Protein AF-A0A7S3TSJ4-F1 (afdb_monomer_lite)

Structure (mmCIF, N/CA/C/O backbone):
data_AF-A0A7S3TSJ4-F1
#
_entry.id   AF-A0A7S3TSJ4-F1
#
loop_
_atom_site.group_PDB
_atom_site.id
_atom_site.type_symbol
_atom_site.label_atom_id
_atom_site.label_alt_id
_atom_site.label_comp_id
_atom_site.label_asym_id
_atom_site.label_entity_id
_atom_site.label_seq_id
_atom_site.pdbx_PDB_ins_code
_atom_site.Cartn_x
_atom_site.Cartn_y
_atom_site.Cartn_z
_atom_site.occupancy
_atom_site.B_iso_or_equiv
_atom_site.auth_seq_id
_atom_site.auth_comp_id
_atom_site.auth_asym_id
_atom_site.auth_atom_id
_atom_site.pdbx_PDB_model_num
ATOM 1 N N . PHE A 1 1 ? -8.787 -28.906 7.314 1.00 34.75 1 PHE A N 1
ATOM 2 C CA . PHE A 1 1 ? -7.518 -28.191 7.547 1.00 34.75 1 PHE A CA 1
ATOM 3 C C . PHE A 1 1 ? -6.811 -28.071 6.211 1.00 34.75 1 PHE A C 1
ATOM 5 O O . PHE A 1 1 ? -6.442 -29.088 5.646 1.00 34.75 1 PHE A O 1
ATOM 12 N N . THR A 1 2 ? -6.697 -26.860 5.680 1.00 32.75 2 THR A N 1
ATOM 13 C CA . THR A 1 2 ? -6.002 -26.557 4.422 1.00 32.75 2 THR A CA 1
ATOM 14 C C . THR A 1 2 ? -4.970 -25.488 4.740 1.00 32.75 2 THR A C 1
ATOM 16 O O . THR A 1 2 ? -5.296 -24.351 5.066 1.00 32.75 2 THR A O 1
ATOM 19 N N . THR A 1 3 ? -3.711 -25.902 4.763 1.00 41.41 3 THR A N 1
ATOM 20 C CA . THR A 1 3 ? -2.565 -25.088 5.156 1.00 41.41 3 THR A CA 1
ATOM 21 C C . THR A 1 3 ? -1.833 -24.590 3.917 1.00 41.41 3 THR A C 1
ATOM 23 O O . THR A 1 3 ? -0.861 -25.199 3.480 1.00 41.41 3 THR A O 1
ATOM 26 N N . LEU A 1 4 ? -2.262 -23.451 3.381 1.00 54.28 4 LEU A N 1
ATOM 27 C CA . LEU A 1 4 ? -1.311 -22.491 2.822 1.00 54.28 4 LEU A CA 1
ATOM 28 C C . LEU A 1 4 ? -0.945 -21.571 3.985 1.00 54.28 4 LEU A C 1
ATOM 30 O O . LEU A 1 4 ? -1.628 -20.590 4.261 1.00 54.28 4 LEU A O 1
ATOM 34 N N . HIS A 1 5 ? 0.051 -21.977 4.773 1.00 58.16 5 HIS A N 1
ATOM 35 C CA . HIS A 1 5 ? 0.523 -21.162 5.887 1.00 58.16 5 HIS A CA 1
ATOM 36 C C . HIS A 1 5 ? 1.053 -19.832 5.332 1.00 58.16 5 HIS A C 1
ATOM 38 O O . HIS A 1 5 ? 1.974 -19.873 4.511 1.00 58.16 5 HIS A O 1
ATOM 44 N N . PRO A 1 6 ? 0.517 -18.669 5.753 1.00 67.50 6 PRO A N 1
ATOM 45 C CA . PRO A 1 6 ? 1.102 -17.394 5.365 1.00 67.50 6 PRO A CA 1
ATOM 46 C C . PRO A 1 6 ? 2.552 -17.352 5.843 1.00 67.50 6 PRO A C 1
ATOM 48 O O . PRO A 1 6 ? 2.860 -17.751 6.972 1.00 67.50 6 PRO A O 1
ATOM 51 N N . GLN A 1 7 ? 3.450 -16.878 4.985 1.00 75.62 7 GLN A N 1
ATOM 52 C CA . GLN A 1 7 ? 4.844 -16.706 5.369 1.00 75.62 7 GLN A CA 1
ATOM 53 C C . GLN A 1 7 ? 4.940 -15.499 6.301 1.00 75.62 7 GLN A C 1
ATOM 55 O O . GLN A 1 7 ? 4.699 -14.363 5.899 1.00 75.62 7 GLN A O 1
ATOM 60 N N . LEU A 1 8 ? 5.255 -15.765 7.568 1.00 82.50 8 LEU A N 1
ATOM 61 C CA . LEU A 1 8 ? 5.433 -14.750 8.598 1.00 82.50 8 LEU A CA 1
ATOM 62 C C . LEU A 1 8 ? 6.917 -14.408 8.725 1.00 82.50 8 LEU A C 1
ATOM 64 O O . LEU A 1 8 ? 7.742 -15.272 9.018 1.00 82.50 8 LEU A O 1
ATOM 68 N N . GLY A 1 9 ? 7.241 -13.133 8.549 1.00 87.12 9 GLY A N 1
ATOM 69 C CA . GLY A 1 9 ? 8.560 -12.565 8.789 1.00 87.12 9 GLY A CA 1
ATOM 70 C C . GLY A 1 9 ? 8.537 -11.562 9.937 1.00 87.12 9 GLY A C 1
ATOM 71 O O . GLY A 1 9 ? 7.520 -10.922 10.205 1.00 87.12 9 GLY A O 1
ATOM 72 N N . THR A 1 10 ? 9.678 -11.392 10.598 1.00 90.38 10 THR A N 1
ATOM 73 C CA . THR A 1 10 ? 9.899 -10.298 11.551 1.00 90.38 10 THR A CA 1
ATOM 74 C C . THR A 1 10 ? 10.865 -9.310 10.922 1.00 90.38 10 THR A C 1
ATOM 76 O O . THR A 1 10 ? 11.952 -9.693 10.493 1.00 90.38 10 THR A O 1
ATOM 79 N N . VAL A 1 11 ? 10.474 -8.040 10.871 1.00 90.38 11 VAL A N 1
ATOM 80 C CA . VAL A 1 11 ? 11.311 -6.949 10.370 1.00 90.38 11 VAL A CA 1
ATOM 81 C C . VAL A 1 11 ? 11.644 -6.024 11.532 1.00 90.38 11 VAL A C 1
ATOM 83 O O . VAL A 1 11 ? 10.762 -5.624 12.294 1.00 90.38 11 VAL A O 1
ATOM 86 N N . THR A 1 12 ? 12.923 -5.682 11.658 1.00 88.62 12 THR A N 1
ATOM 87 C CA . THR A 1 12 ? 13.417 -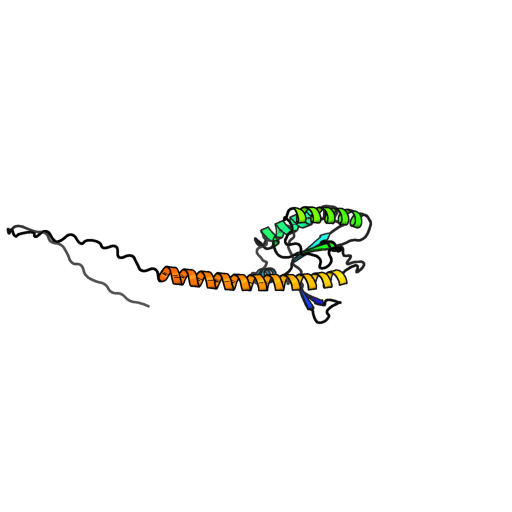4.705 12.633 1.00 88.62 12 THR A CA 1
ATOM 88 C C . THR A 1 12 ? 13.751 -3.412 11.909 1.00 88.62 12 THR A C 1
ATOM 90 O O . THR A 1 12 ? 14.454 -3.429 10.898 1.00 88.62 12 THR A O 1
ATOM 93 N N . SER A 1 13 ? 13.248 -2.284 12.413 1.00 83.56 13 SER A N 1
ATOM 94 C CA . SER A 1 13 ? 13.567 -0.980 11.834 1.00 83.56 13 SER A CA 1
ATOM 95 C C . SER A 1 13 ? 15.033 -0.616 12.115 1.00 83.56 13 SER A C 1
ATOM 97 O O . SER A 1 13 ? 15.439 -0.631 13.280 1.00 83.56 13 SER A O 1
ATOM 99 N N . PRO A 1 14 ? 15.832 -0.235 11.102 1.00 81.12 14 PRO A N 1
ATOM 100 C CA . PRO A 1 14 ? 17.251 0.074 11.293 1.00 81.12 14 PRO A CA 1
ATOM 101 C C . PRO A 1 14 ? 17.481 1.301 12.189 1.00 81.12 14 PRO A C 1
ATOM 103 O O . PRO A 1 14 ? 18.456 1.348 12.929 1.00 81.12 14 PRO A O 1
ATOM 106 N N . ASN A 1 15 ? 16.555 2.266 12.189 1.00 79.94 15 ASN A N 1
ATOM 107 C CA . ASN A 1 15 ? 16.668 3.482 13.005 1.00 79.94 15 ASN A CA 1
ATOM 108 C C . ASN A 1 15 ? 16.170 3.295 14.449 1.00 79.94 15 ASN A C 1
ATOM 110 O O . ASN A 1 15 ? 16.462 4.118 15.314 1.00 79.94 15 ASN A O 1
ATOM 114 N N . LYS A 1 16 ? 15.371 2.253 14.708 1.00 80.81 16 LYS A N 1
ATOM 115 C CA . LYS A 1 16 ? 14.760 1.966 16.014 1.00 80.81 16 LYS A CA 1
ATOM 116 C C . LYS A 1 16 ? 14.835 0.458 16.265 1.00 80.81 16 LYS A C 1
ATOM 118 O O . LYS A 1 16 ? 13.845 -0.233 16.039 1.00 80.81 16 LYS A O 1
ATOM 123 N N . PRO A 1 17 ? 15.978 -0.069 16.735 1.00 75.88 17 PRO A N 1
ATOM 124 C CA . PRO A 1 17 ? 16.198 -1.513 16.851 1.00 75.88 17 PRO A CA 1
ATOM 125 C C . PRO A 1 17 ? 15.247 -2.214 17.837 1.00 75.88 17 PRO A C 1
ATOM 127 O O . PRO A 1 17 ? 15.002 -3.408 17.707 1.00 75.88 17 PRO A O 1
ATOM 130 N N . TRP A 1 18 ? 14.659 -1.483 18.790 1.00 78.19 18 TRP A N 1
ATOM 131 C CA . TRP A 1 18 ? 13.606 -2.005 19.674 1.00 78.19 18 TRP A CA 1
ATOM 132 C C . TRP A 1 18 ? 12.233 -2.108 18.989 1.00 78.19 18 TRP A C 1
ATOM 134 O O . TRP A 1 18 ? 11.326 -2.759 19.505 1.00 78.19 18 TRP A O 1
ATOM 144 N N . GLN A 1 19 ? 12.054 -1.464 17.834 1.00 79.38 19 GLN A N 1
ATOM 145 C CA . GLN A 1 19 ? 10.826 -1.505 17.054 1.00 79.38 19 GLN A CA 1
ATOM 146 C C . GLN A 1 19 ? 10.913 -2.642 16.028 1.00 79.38 19 GLN A C 1
ATOM 148 O O . GLN A 1 19 ? 11.411 -2.469 14.912 1.00 79.38 19 GLN A O 1
ATOM 153 N N . SER A 1 20 ? 10.394 -3.805 16.416 1.00 87.38 20 SER A N 1
ATOM 154 C CA . SER A 1 20 ? 10.151 -4.932 15.514 1.00 87.38 20 SER A CA 1
ATOM 155 C C . SER A 1 20 ? 8.660 -5.074 15.210 1.00 87.38 20 SER A C 1
ATOM 157 O O . SER A 1 20 ? 7.796 -4.719 16.018 1.00 87.38 20 SER A O 1
ATOM 159 N N . PHE A 1 21 ? 8.348 -5.563 14.016 1.00 90.12 21 PHE A N 1
ATOM 160 C CA . PHE A 1 21 ? 6.980 -5.841 13.594 1.00 90.12 21 PHE A CA 1
ATOM 161 C C . PHE A 1 21 ? 6.920 -7.096 12.730 1.00 90.12 21 PHE A C 1
ATOM 163 O O . PHE A 1 21 ? 7.901 -7.490 12.097 1.00 90.12 21 PHE A O 1
ATOM 170 N N . LYS A 1 22 ? 5.750 -7.739 12.733 1.00 89.88 22 LYS A N 1
ATOM 171 C CA . LYS A 1 22 ? 5.480 -8.912 11.906 1.00 89.88 22 LYS A CA 1
ATOM 172 C C . LYS A 1 22 ? 4.967 -8.465 10.546 1.00 89.88 22 LYS A C 1
ATOM 174 O O . LYS A 1 22 ? 4.116 -7.583 10.467 1.00 89.88 22 LYS A O 1
ATOM 179 N N . VAL A 1 23 ? 5.471 -9.100 9.502 1.00 90.00 23 VAL A N 1
ATOM 180 C CA . VAL A 1 23 ? 4.983 -8.977 8.131 1.00 90.00 23 VAL A CA 1
ATOM 181 C C . VAL A 1 23 ? 4.483 -10.352 7.723 1.00 90.00 23 VAL A C 1
ATOM 183 O O . VAL A 1 23 ? 5.138 -11.353 8.007 1.00 90.00 23 VAL A O 1
ATOM 186 N N . ALA A 1 24 ? 3.312 -10.403 7.110 1.00 86.19 24 ALA A N 1
ATOM 187 C CA . ALA A 1 24 ? 2.769 -11.619 6.535 1.00 86.19 24 ALA A CA 1
ATOM 188 C C . ALA A 1 24 ? 2.652 -11.414 5.030 1.00 86.19 24 ALA A C 1
ATOM 190 O O . ALA A 1 24 ? 2.196 -10.355 4.598 1.00 86.19 24 ALA A O 1
ATOM 191 N N . ASP A 1 25 ? 3.059 -12.415 4.261 1.00 82.06 25 ASP A N 1
ATOM 192 C CA . ASP A 1 25 ? 2.685 -12.487 2.855 1.00 82.06 25 ASP A CA 1
ATOM 193 C C . ASP A 1 25 ? 1.266 -13.060 2.730 1.00 82.06 25 ASP A C 1
ATOM 195 O O . ASP A 1 25 ? 0.899 -13.979 3.473 1.00 82.06 25 ASP A O 1
ATOM 199 N N . ILE A 1 26 ? 0.469 -12.498 1.821 1.00 76.12 26 ILE A N 1
ATOM 200 C CA . ILE A 1 26 ? -0.920 -12.900 1.567 1.00 76.12 26 ILE A CA 1
ATOM 201 C C . ILE A 1 26 ? -0.922 -13.740 0.281 1.00 76.12 26 ILE A C 1
ATOM 203 O O . ILE A 1 26 ? -1.023 -13.182 -0.813 1.00 76.12 26 ILE A O 1
ATOM 207 N N . PRO A 1 27 ? -0.783 -15.079 0.370 1.00 60.91 27 PRO A N 1
ATOM 208 C CA . PRO A 1 27 ? -0.862 -15.931 -0.807 1.00 60.91 27 PRO A CA 1
ATOM 209 C C . PRO A 1 27 ? -2.292 -15.923 -1.361 1.00 60.91 27 PRO A C 1
ATOM 211 O O . PRO A 1 27 ? -3.244 -16.133 -0.613 1.00 60.91 27 PRO A O 1
ATOM 214 N N . GLY A 1 28 ? -2.438 -15.743 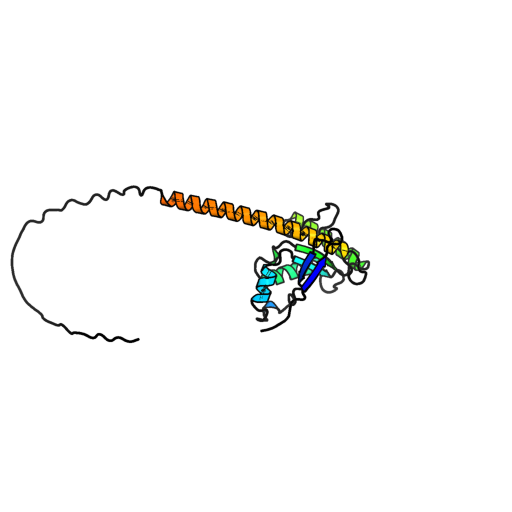-2.676 1.00 56.81 28 GLY A N 1
ATOM 215 C CA . GLY A 1 28 ? -3.725 -15.918 -3.356 1.00 56.81 28 GLY A CA 1
ATOM 216 C C . GLY A 1 28 ? -4.601 -14.668 -3.453 1.00 56.81 28 GLY A C 1
ATOM 217 O O . GLY A 1 28 ? -5.789 -14.753 -3.183 1.00 56.81 28 GLY A O 1
ATOM 218 N N . LEU A 1 29 ? -4.052 -13.526 -3.875 1.00 55.56 29 LEU A N 1
ATOM 219 C CA . LEU A 1 29 ? -4.873 -12.465 -4.486 1.00 55.56 29 LEU A CA 1
ATOM 220 C C . LEU A 1 29 ? -5.045 -12.651 -6.006 1.00 55.56 29 LEU A C 1
ATOM 222 O O . LEU A 1 29 ? -5.881 -12.001 -6.602 1.00 55.56 29 LEU A O 1
ATOM 226 N N . VAL A 1 30 ? -4.321 -13.592 -6.622 1.00 51.16 30 VAL A N 1
ATOM 227 C CA . VAL A 1 30 ? -4.382 -13.860 -8.071 1.00 51.16 30 VAL A CA 1
ATOM 228 C C . VAL A 1 30 ? -5.747 -14.446 -8.488 1.00 51.16 30 VAL A C 1
ATOM 230 O O . VAL A 1 30 ? -6.359 -15.197 -7.722 1.00 51.16 30 VAL A O 1
ATOM 233 N N . GLU A 1 31 ? -6.191 -14.122 -9.711 1.00 49.41 31 GLU A N 1
ATOM 234 C CA . GLU A 1 31 ? -7.443 -14.556 -10.362 1.00 49.41 31 GLU A CA 1
ATOM 235 C C . GLU A 1 31 ? -7.866 -15.999 -9.987 1.00 49.41 31 GLU A C 1
ATOM 237 O O . GLU A 1 31 ? -7.128 -16.963 -10.195 1.00 49.41 31 GLU A O 1
ATOM 242 N N . GLY A 1 32 ? -9.068 -16.147 -9.409 1.00 51.41 32 GLY A N 1
ATOM 243 C CA . GLY A 1 32 ? -9.654 -17.439 -9.005 1.00 51.41 32 GLY A CA 1
ATOM 244 C C . GLY A 1 32 ? -9.422 -17.859 -7.543 1.00 51.41 32 GLY A C 1
ATOM 245 O O . GLY A 1 32 ? -9.908 -18.907 -7.106 1.00 51.41 32 GLY A O 1
ATOM 246 N N . ALA A 1 33 ? -8.721 -17.056 -6.737 1.00 52.53 33 ALA A N 1
ATOM 247 C CA . ALA A 1 33 ? -8.548 -17.349 -5.311 1.00 52.53 33 ALA A CA 1
ATOM 248 C C . ALA A 1 33 ? -9.826 -17.142 -4.470 1.00 52.53 33 ALA A C 1
ATOM 250 O O . ALA A 1 33 ? -10.018 -17.841 -3.476 1.00 52.53 33 ALA A O 1
ATOM 251 N N . HIS A 1 34 ? -10.732 -16.253 -4.898 1.00 50.41 34 HIS A N 1
ATOM 252 C CA . HIS A 1 34 ? -12.041 -16.039 -4.262 1.00 50.41 34 HIS A CA 1
ATOM 253 C C . HIS A 1 34 ? -13.016 -17.214 -4.485 1.00 50.41 34 HIS A C 1
ATOM 255 O O . HIS A 1 34 ? -13.889 -17.459 -3.653 1.00 50.41 34 HIS A O 1
ATOM 261 N N . GLU A 1 35 ? -12.854 -17.980 -5.574 1.00 50.66 35 GLU A N 1
ATOM 262 C CA . GLU A 1 35 ? -13.669 -19.172 -5.868 1.00 50.66 35 GLU A CA 1
ATOM 263 C C . GLU A 1 35 ? -13.214 -20.402 -5.067 1.00 50.66 35 GLU A C 1
ATOM 265 O O . GLU A 1 35 ? -14.011 -21.294 -4.751 1.00 50.66 35 GLU A O 1
ATOM 270 N N . ASN A 1 36 ? -11.942 -20.433 -4.659 1.00 46.47 36 ASN A N 1
ATOM 271 C CA . ASN A 1 36 ? -11.375 -21.492 -3.834 1.00 46.47 36 ASN A CA 1
ATOM 272 C C . ASN A 1 36 ? -11.750 -21.299 -2.357 1.00 46.47 36 ASN A C 1
ATOM 274 O O . ASN A 1 36 ? -10.962 -20.833 -1.532 1.00 46.47 36 ASN A O 1
ATOM 278 N N . ARG A 1 37 ? -12.974 -21.730 -2.022 1.00 51.97 37 ARG A N 1
ATOM 279 C CA . ARG A 1 37 ? -13.495 -21.938 -0.658 1.00 51.97 37 ARG A CA 1
ATOM 280 C C . ARG A 1 37 ? -12.565 -22.854 0.158 1.00 51.97 37 ARG A C 1
ATOM 282 O O . ARG A 1 37 ? -12.807 -24.050 0.291 1.00 51.97 37 ARG A O 1
ATOM 289 N N . GLY A 1 38 ? -11.475 -22.312 0.691 1.00 51.34 38 GLY A N 1
ATOM 290 C CA . GLY A 1 38 ? -10.461 -23.107 1.393 1.00 51.34 38 GLY A CA 1
ATOM 291 C C . GLY A 1 38 ? -9.461 -22.314 2.232 1.00 51.34 38 GLY A C 1
ATOM 292 O O . GLY A 1 38 ? -8.731 -22.918 3.022 1.00 51.34 38 GLY A O 1
ATOM 293 N N . LEU A 1 39 ? -9.437 -20.983 2.130 1.00 55.50 39 LEU A N 1
ATOM 294 C CA . LEU A 1 39 ? -8.721 -20.118 3.067 1.00 55.50 39 LEU A CA 1
ATOM 295 C C . LEU A 1 39 ? -9.532 -20.077 4.371 1.00 55.50 39 LEU A C 1
ATOM 297 O O . LEU A 1 39 ? -10.503 -19.340 4.500 1.00 55.50 39 LEU A O 1
ATOM 301 N N . GLY A 1 40 ? -9.216 -20.978 5.306 1.00 55.34 40 GLY A N 1
ATOM 302 C CA . GLY A 1 40 ? -10.000 -21.172 6.530 1.00 55.34 40 GLY A CA 1
ATOM 303 C C . GLY A 1 40 ? -10.200 -19.886 7.343 1.00 55.34 40 GLY A C 1
ATOM 304 O O . GLY A 1 40 ? -9.385 -18.969 7.279 1.00 55.34 40 GLY A O 1
ATOM 305 N N . HIS A 1 41 ? -11.251 -19.857 8.174 1.00 56.44 41 HIS A N 1
ATOM 306 C CA . HIS A 1 41 ? -11.636 -18.717 9.027 1.00 56.44 41 HIS A CA 1
ATOM 307 C C . HIS A 1 41 ? -10.453 -18.083 9.783 1.00 56.44 41 HIS A C 1
ATOM 309 O O . HIS A 1 41 ? -10.371 -16.867 9.908 1.00 56.44 41 HIS A O 1
ATOM 315 N N . ALA A 1 42 ? -9.475 -18.893 10.204 1.00 59.88 42 ALA A N 1
ATOM 316 C CA . ALA A 1 42 ? -8.264 -18.402 10.846 1.00 59.88 42 ALA A CA 1
ATOM 317 C C . ALA A 1 42 ? -7.451 -17.438 9.960 1.00 59.88 42 ALA A C 1
ATOM 319 O O . ALA A 1 42 ? -7.019 -16.411 10.465 1.00 59.88 42 ALA A O 1
ATOM 320 N N . PHE A 1 43 ? -7.238 -17.721 8.670 1.00 62.94 43 PHE A N 1
ATOM 321 C CA . PHE A 1 43 ? -6.466 -16.854 7.763 1.00 62.94 43 PHE A CA 1
ATOM 322 C C . PHE A 1 43 ? -7.150 -15.495 7.560 1.00 62.94 43 PHE A C 1
ATOM 324 O O . PHE A 1 43 ? -6.504 -14.454 7.689 1.00 62.94 43 PHE A O 1
ATOM 331 N N . LEU A 1 44 ? -8.472 -15.512 7.367 1.00 64.75 44 LEU A N 1
ATOM 332 C CA . LEU A 1 44 ? -9.314 -14.314 7.307 1.00 64.75 44 LEU A CA 1
ATOM 333 C C . LEU A 1 44 ? -9.148 -13.452 8.562 1.00 64.75 44 LEU A C 1
ATOM 335 O O . LEU A 1 44 ? -8.805 -12.277 8.460 1.00 64.75 44 LEU A O 1
ATOM 339 N N . SER A 1 45 ? -9.238 -14.057 9.749 1.00 65.56 45 SER A N 1
ATOM 340 C CA . SER A 1 45 ? -9.044 -13.331 11.006 1.00 65.56 45 SER A CA 1
ATOM 341 C C . SER A 1 45 ? -7.623 -12.776 11.203 1.00 65.56 45 SER A C 1
ATOM 343 O O . SER A 1 45 ? -7.416 -11.934 12.079 1.00 65.56 45 SER A O 1
ATOM 345 N N . HIS A 1 46 ? -6.609 -13.247 10.464 1.00 69.25 46 HIS A N 1
ATOM 346 C CA . HIS A 1 46 ? -5.266 -12.650 10.506 1.00 69.25 46 HIS A CA 1
ATOM 347 C C . HIS A 1 46 ? -5.185 -11.405 9.624 1.00 69.25 46 HIS A C 1
ATOM 349 O O . HIS A 1 46 ? -4.647 -10.396 10.078 1.00 69.25 46 HIS A O 1
ATOM 355 N N . ILE A 1 47 ? -5.765 -11.446 8.420 1.00 74.44 47 ILE A N 1
ATOM 356 C CA . ILE A 1 47 ? -5.866 -10.281 7.528 1.00 74.44 47 ILE A CA 1
ATOM 357 C C . ILE A 1 47 ? -6.734 -9.200 8.172 1.00 74.44 47 ILE A C 1
ATOM 359 O O . ILE A 1 47 ? -6.371 -8.029 8.183 1.00 74.44 47 ILE A O 1
ATOM 363 N N . GLU A 1 48 ? -7.827 -9.565 8.838 1.00 74.62 48 GLU A N 1
ATOM 364 C CA . GLU A 1 48 ? -8.666 -8.602 9.560 1.00 74.62 48 GLU A CA 1
ATOM 365 C C . GLU A 1 48 ? -7.903 -7.827 10.642 1.00 74.62 48 GLU A C 1
ATOM 367 O O . GLU A 1 48 ? -8.246 -6.683 10.927 1.00 74.62 48 GLU A O 1
ATOM 372 N N . ARG A 1 49 ? -6.836 -8.399 11.206 1.00 79.12 49 ARG A N 1
ATOM 373 C CA . ARG A 1 49 ? -6.008 -7.755 12.235 1.00 79.12 49 ARG A CA 1
ATOM 374 C C . ARG A 1 49 ? -4.816 -6.980 11.670 1.00 79.12 49 ARG A C 1
ATOM 376 O O . ARG A 1 49 ? -4.087 -6.358 12.445 1.00 79.12 49 ARG A O 1
ATOM 383 N N . THR A 1 50 ? -4.574 -7.001 10.356 1.00 85.06 50 THR A N 1
ATOM 384 C CA . THR A 1 50 ? -3.465 -6.238 9.771 1.00 85.06 50 THR A CA 1
ATOM 385 C C . THR A 1 50 ? -3.779 -4.749 9.779 1.00 85.06 50 THR A C 1
ATOM 387 O O . THR A 1 50 ? -4.724 -4.290 9.136 1.00 85.06 50 THR A O 1
ATOM 390 N N . LEU A 1 51 ? -2.939 -3.993 10.481 1.00 89.00 51 LEU A N 1
ATOM 391 C CA . LEU A 1 51 ? -3.076 -2.543 10.632 1.00 89.00 51 LEU A CA 1
ATOM 392 C C . LEU A 1 51 ? -2.690 -1.765 9.374 1.00 89.00 51 LEU A C 1
ATOM 394 O O . LEU A 1 51 ? -3.191 -0.672 9.148 1.00 89.00 51 LEU A O 1
ATOM 398 N N . LEU A 1 52 ? -1.760 -2.320 8.599 1.00 91.50 52 LEU A N 1
ATOM 399 C CA . LEU A 1 52 ? -1.127 -1.666 7.467 1.00 91.50 52 LEU A CA 1
ATOM 400 C C . LEU A 1 52 ? -1.019 -2.652 6.309 1.00 91.50 52 LEU A C 1
ATOM 402 O O . LEU A 1 52 ? -0.478 -3.745 6.485 1.00 91.50 52 LEU A O 1
ATOM 406 N N . LEU A 1 53 ? -1.488 -2.240 5.136 1.00 92.19 53 LEU A N 1
ATOM 407 C CA . LEU A 1 53 ? -1.306 -2.969 3.885 1.00 92.19 53 LEU A CA 1
ATOM 408 C C . LEU A 1 53 ? -0.092 -2.437 3.117 1.00 92.19 53 LEU A C 1
ATOM 410 O O . LEU A 1 53 ? 0.300 -1.277 3.247 1.00 92.19 53 LEU A O 1
ATOM 414 N N . CYS A 1 54 ? 0.517 -3.286 2.299 1.00 92.75 54 CYS A N 1
ATOM 415 C CA . CYS A 1 54 ? 1.650 -2.918 1.461 1.00 92.75 54 CYS A CA 1
ATOM 416 C C . CYS A 1 54 ? 1.396 -3.422 0.041 1.00 92.75 54 CYS A C 1
ATOM 418 O O . CYS A 1 54 ? 1.472 -4.623 -0.209 1.00 92.75 54 CYS A O 1
ATOM 420 N N . TYR A 1 55 ? 1.087 -2.511 -0.879 1.00 93.50 55 TYR A N 1
ATOM 421 C CA . TYR A 1 55 ? 0.907 -2.838 -2.288 1.00 93.50 55 TYR A CA 1
ATOM 422 C C . TYR A 1 55 ? 2.264 -2.852 -2.977 1.00 93.50 55 TYR A C 1
ATOM 424 O O . TYR A 1 55 ? 2.936 -1.821 -3.064 1.00 93.50 55 TYR A O 1
ATOM 432 N N . VAL A 1 56 ? 2.664 -4.022 -3.468 1.00 93.50 56 VAL A N 1
ATOM 433 C CA . VAL A 1 56 ? 3.920 -4.212 -4.194 1.00 93.50 56 VAL A CA 1
ATOM 434 C C . VAL A 1 56 ? 3.620 -4.264 -5.690 1.00 93.50 56 VAL A C 1
ATOM 436 O O . VAL A 1 56 ? 3.064 -5.237 -6.184 1.00 93.50 56 VAL A O 1
ATOM 439 N N . LEU A 1 57 ? 3.995 -3.208 -6.406 1.00 94.25 57 LEU A N 1
ATOM 440 C CA . LEU A 1 57 ? 3.742 -3.019 -7.836 1.00 94.25 57 LEU A CA 1
ATOM 441 C C . LEU A 1 57 ? 5.001 -3.348 -8.639 1.00 94.25 57 LEU A C 1
ATOM 443 O O . LEU A 1 57 ? 6.102 -2.973 -8.234 1.00 94.25 57 LEU A O 1
ATOM 447 N N . ASP A 1 58 ? 4.865 -4.014 -9.782 1.00 93.75 58 ASP A N 1
ATOM 448 C CA . ASP A 1 58 ? 6.001 -4.370 -10.636 1.00 93.75 58 ASP A CA 1
ATOM 449 C C . ASP A 1 58 ? 6.190 -3.330 -11.746 1.00 93.75 58 ASP A C 1
ATOM 451 O O . ASP A 1 58 ? 5.407 -3.248 -12.693 1.00 93.75 58 ASP A O 1
ATOM 455 N N . LEU A 1 59 ? 7.273 -2.554 -11.657 1.00 94.62 59 LEU A N 1
ATOM 456 C CA . LEU A 1 59 ? 7.563 -1.493 -12.619 1.00 94.62 59 LEU A CA 1
ATOM 457 C C . LEU A 1 59 ? 7.928 -1.994 -14.016 1.00 94.62 59 LEU A C 1
ATOM 459 O O . LEU A 1 59 ? 7.820 -1.217 -14.959 1.00 94.62 59 LEU A O 1
ATOM 463 N N . ILE A 1 60 ? 8.372 -3.240 -14.174 1.00 92.75 60 ILE A N 1
ATOM 464 C CA . ILE A 1 60 ? 8.805 -3.771 -15.476 1.00 92.75 60 ILE A CA 1
ATOM 465 C C . ILE A 1 60 ? 7.807 -4.771 -16.068 1.00 92.75 60 ILE A C 1
ATOM 467 O O . ILE A 1 60 ? 8.104 -5.395 -17.085 1.00 92.75 60 ILE A O 1
ATOM 471 N N . CYS A 1 61 ? 6.629 -4.926 -15.455 1.00 90.25 61 CYS A N 1
ATOM 472 C CA . CYS A 1 61 ? 5.570 -5.775 -15.989 1.00 90.25 61 CYS A CA 1
ATOM 473 C C . CYS A 1 61 ? 5.148 -5.296 -17.388 1.00 90.25 61 CYS A C 1
ATOM 475 O O . CYS A 1 61 ? 4.775 -4.138 -17.578 1.00 90.25 61 CYS A O 1
ATOM 477 N N . VAL A 1 62 ? 5.220 -6.187 -18.378 1.00 87.56 62 VAL A N 1
ATOM 478 C CA . VAL A 1 62 ? 4.893 -5.854 -19.773 1.00 87.56 62 VAL A CA 1
ATOM 479 C C . VAL A 1 62 ? 3.383 -5.746 -19.972 1.00 87.56 62 VAL A C 1
ATOM 481 O O . VAL A 1 62 ? 2.931 -4.850 -20.675 1.00 87.56 62 VAL A O 1
ATOM 484 N N . GLU A 1 63 ? 2.621 -6.627 -19.325 1.00 87.25 63 GLU A N 1
ATOM 485 C CA . GLU A 1 63 ? 1.187 -6.805 -19.565 1.00 87.25 63 GLU A CA 1
ATOM 486 C C . GLU A 1 63 ? 0.328 -5.661 -19.028 1.00 87.25 63 GLU A C 1
ATOM 488 O O . GLU A 1 63 ? -0.693 -5.344 -19.628 1.00 87.25 63 GLU A O 1
ATOM 493 N N . ARG A 1 64 ? 0.720 -5.053 -17.901 1.00 88.06 64 ARG A N 1
ATOM 494 C CA . ARG A 1 64 ? -0.093 -4.042 -17.210 1.00 88.06 64 ARG A CA 1
ATOM 495 C C . ARG A 1 64 ? 0.741 -2.858 -16.745 1.00 88.06 64 ARG A C 1
ATOM 497 O O . ARG A 1 64 ? 1.919 -2.993 -16.387 1.00 88.06 64 ARG A O 1
ATOM 504 N N . HIS A 1 65 ? 0.124 -1.681 -16.736 1.00 92.00 65 HIS A N 1
ATOM 505 C CA . HIS A 1 65 ? 0.727 -0.489 -16.153 1.00 92.00 65 HIS A CA 1
AT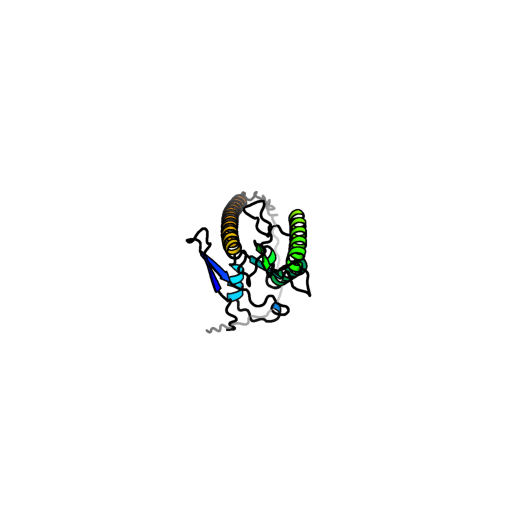OM 506 C C . HIS A 1 65 ? 0.660 -0.558 -14.610 1.00 92.00 65 HIS A C 1
ATOM 508 O O . HIS A 1 65 ? -0.320 -1.071 -14.068 1.00 92.00 65 HIS A O 1
ATOM 514 N N . PRO A 1 66 ? 1.637 -0.024 -13.847 1.00 93.19 66 PRO A N 1
ATOM 515 C CA . PRO A 1 66 ? 1.622 -0.111 -12.380 1.00 93.19 66 PRO A CA 1
ATOM 516 C C . PRO A 1 66 ? 0.381 0.504 -11.712 1.00 93.19 66 PRO A C 1
ATOM 518 O O . PRO A 1 66 ? -0.037 0.056 -10.648 1.00 93.19 66 PRO A O 1
ATOM 521 N N . ALA A 1 67 ? -0.228 1.518 -12.331 1.00 92.12 67 ALA A N 1
ATOM 522 C CA . ALA A 1 67 ? -1.480 2.099 -11.840 1.00 92.12 67 ALA A CA 1
ATOM 523 C C . ALA A 1 67 ? -2.676 1.139 -11.994 1.00 92.12 67 ALA A C 1
ATOM 525 O O . ALA A 1 67 ? -3.523 1.068 -11.108 1.00 92.12 67 ALA A O 1
ATOM 526 N N . GLU A 1 68 ? -2.712 0.367 -13.083 1.00 92.25 68 GLU A N 1
ATOM 527 C CA . GLU A 1 68 ? -3.732 -0.661 -13.322 1.00 92.25 68 GLU A CA 1
ATOM 528 C C . GLU A 1 68 ? -3.543 -1.841 -12.369 1.00 92.25 68 GLU A C 1
ATOM 530 O O . GLU A 1 68 ? -4.516 -2.361 -11.837 1.00 92.25 68 GLU A O 1
ATOM 535 N N . GLN A 1 69 ? -2.289 -2.224 -12.091 1.00 91.81 69 GLN A N 1
ATOM 536 C CA . GLN A 1 69 ? -1.977 -3.231 -11.072 1.00 91.81 69 GLN A CA 1
ATOM 537 C C . GLN A 1 69 ? -2.514 -2.822 -9.698 1.00 91.81 69 GLN A C 1
ATOM 539 O O . GLN A 1 69 ? -3.082 -3.648 -8.995 1.00 91.81 69 GLN A O 1
ATOM 544 N N . LEU A 1 70 ? -2.357 -1.549 -9.318 1.00 92.25 70 LEU A N 1
ATOM 545 C CA . LEU A 1 70 ? -2.900 -1.044 -8.060 1.00 92.25 70 LEU A CA 1
ATOM 546 C C . LEU A 1 70 ? -4.430 -1.141 -8.030 1.00 92.25 70 LEU A C 1
ATOM 548 O O . LEU A 1 70 ? -4.974 -1.613 -7.038 1.00 92.25 70 LEU A O 1
ATOM 552 N N . ALA A 1 71 ? -5.108 -0.710 -9.097 1.00 90.75 71 ALA A N 1
ATOM 553 C CA . ALA A 1 71 ? -6.566 -0.773 -9.181 1.00 90.75 71 ALA A CA 1
ATOM 554 C C . ALA A 1 71 ? -7.081 -2.219 -9.105 1.00 90.75 71 ALA A C 1
ATOM 556 O O . ALA A 1 71 ? -8.011 -2.494 -8.354 1.00 90.75 71 ALA A O 1
ATOM 557 N N . LEU A 1 72 ? -6.421 -3.145 -9.805 1.00 88.94 72 LEU A N 1
ATOM 558 C CA . LEU A 1 72 ? -6.746 -4.568 -9.758 1.00 88.94 72 LEU A CA 1
ATOM 559 C C . LEU A 1 72 ? -6.581 -5.139 -8.346 1.00 88.94 72 LEU A C 1
ATOM 561 O O . LEU A 1 72 ? -7.507 -5.744 -7.826 1.00 88.94 72 LEU A O 1
ATOM 565 N N . LEU A 1 73 ? -5.436 -4.897 -7.696 1.00 88.25 73 LEU A N 1
ATOM 566 C CA . LEU A 1 73 ? -5.190 -5.374 -6.330 1.00 88.25 73 LEU A CA 1
ATOM 567 C C . LEU A 1 73 ? -6.210 -4.805 -5.332 1.00 88.25 73 LEU A C 1
ATOM 569 O O . LEU A 1 73 ? -6.592 -5.483 -4.381 1.00 88.25 73 LEU A O 1
ATOM 573 N N . GLN A 1 74 ? -6.643 -3.554 -5.525 1.00 88.81 74 GLN A N 1
ATOM 574 C CA . GLN A 1 74 ? -7.702 -2.942 -4.718 1.00 88.81 74 GLN A CA 1
ATOM 575 C C . GLN A 1 74 ? -9.045 -3.647 -4.934 1.00 88.81 74 GLN A C 1
ATOM 577 O O . GLN A 1 74 ? -9.733 -3.940 -3.958 1.00 88.81 74 GLN A O 1
ATOM 582 N N . GLU A 1 75 ? -9.398 -3.943 -6.185 1.00 87.00 75 GLU A N 1
ATOM 583 C CA . GLU A 1 75 ? -10.624 -4.661 -6.533 1.00 87.00 75 GLU A CA 1
ATOM 584 C C . GLU A 1 75 ? -10.616 -6.096 -5.988 1.00 87.00 75 GLU A C 1
ATOM 586 O O . GLU A 1 75 ? -11.582 -6.518 -5.360 1.00 87.00 75 GLU A O 1
ATOM 591 N N . GLU A 1 76 ? -9.508 -6.821 -6.137 1.00 83.00 76 GLU A N 1
ATOM 592 C CA . GLU A 1 76 ? -9.328 -8.176 -5.602 1.00 83.00 76 GLU A CA 1
ATOM 593 C C . GLU A 1 76 ? -9.478 -8.207 -4.074 1.00 83.00 76 GLU A C 1
ATOM 595 O O . GLU A 1 76 ? -10.151 -9.084 -3.528 1.00 83.00 76 GLU A O 1
ATOM 600 N N . LEU A 1 77 ? -8.898 -7.229 -3.369 1.00 83.12 77 LEU A N 1
ATOM 601 C CA . LEU A 1 77 ? -9.057 -7.106 -1.917 1.00 83.12 77 LEU A CA 1
ATOM 602 C C . LEU A 1 77 ? -10.500 -6.804 -1.513 1.00 83.12 77 LEU A C 1
ATOM 604 O O . LEU A 1 77 ? -10.958 -7.324 -0.496 1.00 83.12 77 LEU A O 1
ATOM 608 N N . GLU A 1 78 ? -11.210 -5.989 -2.291 1.00 84.75 78 GLU A N 1
ATOM 609 C CA . GLU A 1 78 ? -12.610 -5.650 -2.034 1.00 84.75 78 GLU A CA 1
ATOM 610 C C . GLU A 1 78 ? -13.541 -6.845 -2.292 1.00 84.75 78 GLU A C 1
ATOM 612 O O . GLU A 1 78 ? -14.449 -7.102 -1.503 1.00 84.75 78 GLU A O 1
ATOM 617 N N . GLN A 1 79 ? -13.274 -7.622 -3.349 1.00 80.12 79 GLN A N 1
ATOM 618 C CA . GLN A 1 79 ? -13.970 -8.881 -3.638 1.00 80.12 79 GLN A CA 1
ATOM 619 C C . GLN A 1 79 ? -13.722 -9.929 -2.548 1.00 80.12 79 GLN A C 1
ATOM 621 O O . GLN A 1 79 ? -14.614 -10.715 -2.224 1.00 80.12 79 GLN A O 1
ATOM 626 N N . TYR A 1 80 ? -12.519 -9.943 -1.970 1.00 76.06 80 TYR A N 1
ATOM 627 C CA . TYR A 1 80 ? -12.180 -10.829 -0.864 1.00 76.06 80 TYR A CA 1
ATOM 628 C C . TYR A 1 80 ? -12.895 -10.434 0.434 1.00 76.06 80 TYR A C 1
ATOM 630 O O . TYR A 1 80 ? -13.461 -11.285 1.123 1.00 76.06 80 TYR A O 1
ATOM 638 N N . MET A 1 81 ? -12.863 -9.146 0.783 1.00 77.38 81 MET A N 1
ATOM 639 C CA . MET A 1 81 ? -13.531 -8.608 1.961 1.00 77.38 81 MET A CA 1
ATOM 640 C C . MET A 1 81 ? -13.878 -7.130 1.759 1.00 77.38 81 MET A C 1
ATOM 642 O O . MET A 1 81 ? -12.966 -6.298 1.685 1.00 77.38 81 MET A O 1
ATOM 646 N N . PRO A 1 82 ? -15.174 -6.777 1.778 1.00 84.62 82 PRO A N 1
ATOM 647 C CA . PRO A 1 82 ? -15.591 -5.393 1.643 1.00 84.62 82 PRO A CA 1
ATOM 648 C C . PRO A 1 82 ? -14.954 -4.490 2.704 1.00 84.62 82 PRO A C 1
ATOM 650 O O . PRO A 1 82 ? -14.924 -4.823 3.893 1.00 84.62 82 PRO A O 1
ATOM 653 N N . GLY A 1 83 ? -14.437 -3.341 2.279 1.00 85.81 83 GLY A N 1
ATOM 654 C CA . GLY A 1 83 ? -13.779 -2.356 3.133 1.00 85.81 83 GLY A CA 1
ATOM 655 C C . GLY A 1 83 ? -12.308 -2.643 3.440 1.00 85.81 83 GLY A C 1
ATOM 656 O O . GLY A 1 83 ? -11.648 -1.790 4.040 1.00 85.81 83 GLY A O 1
ATOM 657 N N . LEU A 1 84 ? -11.739 -3.779 3.019 1.00 84.62 84 LEU A N 1
ATOM 658 C CA . LEU A 1 84 ? -10.320 -4.071 3.255 1.00 84.62 84 LEU A CA 1
ATOM 659 C C . LEU A 1 84 ? -9.399 -3.143 2.448 1.00 84.62 84 LEU A C 1
ATOM 661 O O . LEU A 1 84 ? -8.362 -2.709 2.956 1.00 84.62 84 LEU A O 1
ATOM 665 N N . SER A 1 85 ? -9.810 -2.780 1.230 1.00 87.25 85 SER A N 1
ATOM 666 C CA . SER A 1 85 ? -9.085 -1.868 0.336 1.00 87.25 85 SER A CA 1
ATOM 667 C C . SER A 1 85 ? -8.919 -0.455 0.923 1.00 87.25 85 SER A C 1
ATOM 669 O O . SER A 1 85 ? -7.927 0.216 0.631 1.00 87.25 85 SER A O 1
ATOM 671 N N . SER A 1 86 ? -9.840 -0.036 1.804 1.00 88.88 86 SER A N 1
ATOM 672 C CA . SER A 1 86 ? -9.860 1.279 2.467 1.00 88.88 86 SER A CA 1
ATOM 673 C C . SER A 1 86 ? -8.826 1.424 3.586 1.00 88.88 86 SER A C 1
ATOM 675 O O . SER A 1 86 ? -8.585 2.526 4.082 1.00 88.88 86 SER A O 1
ATOM 677 N N . ARG A 1 87 ? -8.186 0.324 4.002 1.00 89.25 87 ARG A N 1
ATOM 678 C CA . ARG A 1 87 ? -7.217 0.359 5.097 1.00 89.25 87 ARG A CA 1
ATOM 679 C C . ARG A 1 87 ? -5.982 1.176 4.745 1.00 89.25 87 ARG A C 1
ATOM 681 O O . ARG A 1 87 ? -5.589 1.211 3.573 1.00 89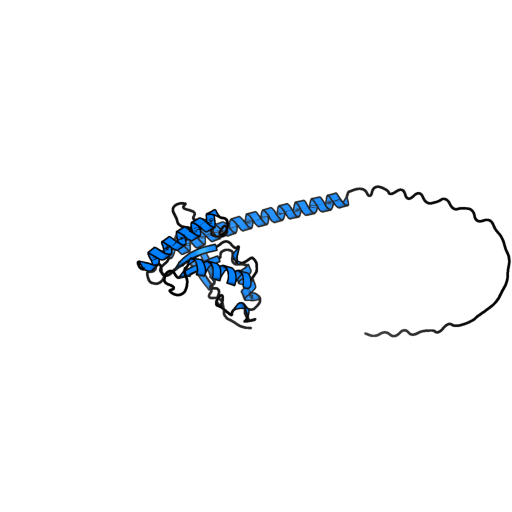.25 87 ARG A O 1
ATOM 688 N N . PRO A 1 88 ? -5.321 1.763 5.760 1.00 92.75 88 PRO A N 1
ATOM 689 C CA . PRO A 1 88 ? -4.029 2.400 5.584 1.00 92.75 88 PRO A CA 1
ATOM 690 C C . PRO A 1 88 ? -3.067 1.513 4.796 1.00 92.75 88 PRO A C 1
ATOM 692 O O . PRO A 1 88 ? -2.896 0.330 5.113 1.00 92.75 88 PRO A O 1
ATOM 695 N N . CYS A 1 89 ? -2.429 2.076 3.775 1.00 93.81 89 CYS A N 1
ATOM 696 C CA . CYS A 1 89 ? -1.547 1.323 2.899 1.00 93.81 89 CYS A CA 1
ATOM 697 C C . CYS A 1 89 ? -0.267 2.072 2.517 1.00 93.81 89 CYS A C 1
ATOM 699 O O . CYS A 1 89 ? -0.185 3.302 2.544 1.00 93.81 89 CYS A O 1
ATOM 701 N N . LEU A 1 90 ? 0.756 1.304 2.144 1.00 94.25 90 LEU A N 1
ATOM 702 C CA . LEU A 1 90 ? 1.987 1.785 1.527 1.00 94.25 90 LEU A CA 1
ATOM 703 C C . LEU A 1 90 ? 2.069 1.317 0.079 1.00 94.25 90 LEU A C 1
ATOM 705 O O . LEU A 1 90 ? 1.785 0.160 -0.219 1.00 94.25 90 LEU A O 1
ATOM 709 N N . LEU A 1 91 ? 2.526 2.207 -0.802 1.00 95.44 91 LEU A N 1
ATOM 710 C CA . LEU A 1 91 ? 2.801 1.887 -2.199 1.00 95.44 91 LEU A CA 1
ATOM 711 C C . LEU A 1 91 ? 4.295 1.633 -2.388 1.00 95.44 91 LEU A C 1
ATOM 713 O O . LEU A 1 91 ? 5.132 2.517 -2.165 1.00 95.44 91 LEU A O 1
ATOM 717 N N . VAL A 1 92 ? 4.625 0.424 -2.823 1.00 95.75 92 VAL A N 1
ATOM 718 C CA . VAL A 1 92 ? 5.991 -0.037 -3.044 1.00 95.75 92 VAL A CA 1
ATOM 719 C C . VAL A 1 92 ? 6.148 -0.408 -4.506 1.00 95.75 92 VAL A C 1
ATOM 721 O O . VAL A 1 92 ? 5.498 -1.315 -5.003 1.00 95.75 92 VAL A O 1
ATOM 724 N N . ALA A 1 93 ? 7.037 0.288 -5.201 1.00 96.06 93 ALA A N 1
ATOM 725 C CA . ALA A 1 93 ? 7.326 0.030 -6.602 1.00 96.06 93 ALA A CA 1
ATOM 726 C C . ALA A 1 93 ? 8.569 -0.865 -6.709 1.00 96.06 93 ALA A C 1
ATOM 728 O O . ALA A 1 93 ? 9.701 -0.405 -6.542 1.00 96.06 93 ALA A O 1
ATOM 729 N N . ASN A 1 94 ? 8.353 -2.157 -6.922 1.00 95.38 94 ASN A N 1
ATOM 730 C CA . ASN A 1 94 ? 9.388 -3.173 -7.047 1.00 95.38 94 ASN A CA 1
ATOM 731 C C . ASN A 1 94 ? 10.031 -3.176 -8.442 1.00 95.38 94 ASN A C 1
ATOM 733 O O . ASN A 1 94 ? 9.483 -2.639 -9.405 1.00 95.38 94 ASN A O 1
ATOM 737 N N . LYS A 1 95 ? 11.212 -3.800 -8.535 1.00 94.50 95 LYS A N 1
ATOM 738 C CA . LYS A 1 95 ? 12.035 -3.884 -9.752 1.00 94.50 95 LYS A CA 1
ATOM 739 C C . LYS A 1 95 ? 12.347 -2.503 -10.339 1.00 94.50 95 LYS A C 1
ATOM 741 O O . LYS A 1 95 ? 12.306 -2.294 -11.548 1.00 94.50 95 LYS A O 1
ATOM 746 N N . ALA A 1 96 ? 12.682 -1.545 -9.471 1.00 92.31 96 ALA A N 1
ATOM 747 C CA . ALA A 1 96 ? 13.041 -0.176 -9.843 1.00 92.31 96 ALA A CA 1
ATOM 748 C C . ALA A 1 96 ? 14.450 -0.055 -10.463 1.00 92.31 96 ALA A C 1
ATOM 750 O O . ALA A 1 96 ? 15.226 0.837 -10.096 1.00 92.31 96 ALA A O 1
ATOM 751 N N . ASP A 1 97 ? 14.780 -0.971 -11.370 1.00 91.25 97 ASP A N 1
ATOM 752 C CA . ASP A 1 97 ? 16.076 -1.124 -12.014 1.00 91.25 97 ASP A CA 1
ATOM 753 C C . ASP A 1 97 ? 15.955 -0.788 -13.509 1.00 91.25 97 ASP A C 1
ATOM 755 O O . ASP A 1 97 ? 15.109 -1.332 -14.214 1.00 91.25 97 ASP A O 1
ATOM 759 N N . GLY A 1 98 ? 16.815 0.106 -14.002 1.00 90.62 98 GLY A N 1
ATOM 760 C CA . GLY A 1 98 ? 16.872 0.485 -15.418 1.00 90.62 98 GLY A CA 1
ATOM 761 C C . GLY A 1 98 ? 15.953 1.643 -15.829 1.00 90.62 98 GLY A C 1
ATOM 762 O O . GLY A 1 98 ? 15.191 2.195 -15.034 1.00 90.62 98 GLY A O 1
ATOM 763 N N . GLU A 1 99 ? 16.059 2.033 -17.100 1.00 91.44 99 GLU A N 1
ATOM 764 C CA . GLU A 1 99 ? 15.403 3.229 -17.650 1.00 91.44 99 GLU A CA 1
ATOM 765 C C . GLU A 1 99 ? 13.885 3.073 -17.785 1.00 91.44 99 GLU A C 1
ATOM 767 O O . GLU A 1 99 ? 13.135 3.988 -17.446 1.00 91.44 99 GLU A O 1
ATOM 772 N N . ILE A 1 100 ? 13.417 1.891 -18.203 1.00 92.31 100 ILE A N 1
ATOM 773 C CA . ILE A 1 100 ? 11.981 1.588 -18.312 1.00 92.31 100 ILE A CA 1
ATOM 774 C C . ILE A 1 100 ? 11.303 1.757 -16.949 1.00 92.31 100 ILE A C 1
ATOM 776 O O . ILE A 1 100 ? 10.259 2.404 -16.846 1.00 92.31 100 ILE A O 1
ATOM 780 N N . ALA A 1 101 ? 11.927 1.223 -15.896 1.00 93.62 101 ALA A N 1
ATOM 781 C CA . ALA A 1 101 ? 11.419 1.336 -14.539 1.00 93.62 101 ALA A CA 1
ATOM 782 C C . ALA A 1 101 ? 11.416 2.792 -14.048 1.00 93.62 101 ALA A C 1
ATOM 784 O O . ALA A 1 101 ? 10.475 3.205 -13.377 1.00 93.62 101 ALA A O 1
ATOM 785 N N . ALA A 1 102 ? 12.430 3.590 -14.405 1.00 93.25 102 ALA A N 1
ATOM 786 C CA . ALA A 1 102 ? 12.480 5.009 -14.060 1.00 93.25 102 ALA A CA 1
ATOM 787 C C . ALA A 1 102 ? 11.337 5.809 -14.709 1.00 93.25 102 ALA A C 1
ATOM 789 O O . ALA A 1 102 ? 10.696 6.609 -14.023 1.00 93.25 102 ALA A O 1
ATOM 790 N N . ARG A 1 103 ? 11.038 5.553 -15.992 1.00 94.12 103 ARG A N 1
ATOM 791 C CA . ARG A 1 103 ? 9.915 6.186 -16.703 1.00 94.12 103 ARG A CA 1
ATOM 792 C C . ARG A 1 103 ? 8.572 5.819 -16.070 1.00 94.12 103 ARG A C 1
ATOM 794 O O . ARG A 1 103 ? 7.832 6.706 -15.655 1.00 94.12 103 ARG A O 1
ATOM 801 N N . ARG A 1 104 ? 8.307 4.521 -15.897 1.00 94.75 104 ARG A N 1
ATOM 802 C CA . ARG A 1 104 ? 7.055 4.028 -15.294 1.00 94.75 104 ARG A CA 1
ATOM 803 C C . ARG A 1 104 ? 6.878 4.467 -13.842 1.00 94.75 104 ARG A C 1
ATOM 805 O O . ARG A 1 104 ? 5.764 4.720 -13.399 1.00 94.75 104 ARG A O 1
ATOM 812 N N . LEU A 1 105 ? 7.968 4.606 -13.088 1.00 95.06 105 LEU A N 1
ATOM 813 C CA . LEU A 1 105 ? 7.922 5.163 -11.737 1.00 95.06 105 LEU A CA 1
ATOM 814 C C . LEU A 1 105 ? 7.492 6.636 -11.740 1.00 95.06 105 LEU A C 1
ATOM 816 O O . LEU A 1 105 ? 6.757 7.047 -10.845 1.00 95.06 105 LEU A O 1
ATOM 820 N N . ALA A 1 106 ? 7.961 7.437 -12.700 1.00 94.12 106 ALA A N 1
ATOM 821 C CA . ALA A 1 106 ? 7.555 8.836 -12.821 1.00 94.12 106 ALA A CA 1
ATOM 822 C C . ALA A 1 106 ? 6.064 8.953 -13.172 1.00 94.12 106 ALA A C 1
ATOM 824 O O . ALA A 1 106 ? 5.344 9.699 -12.508 1.00 94.12 106 ALA A O 1
ATOM 825 N N . GLU A 1 107 ? 5.599 8.150 -14.132 1.00 93.88 107 GLU A N 1
ATOM 826 C CA . GLU A 1 107 ? 4.184 8.043 -14.517 1.00 93.88 107 GLU A CA 1
ATOM 827 C C . GLU A 1 107 ? 3.315 7.645 -13.313 1.00 93.88 107 GLU A C 1
ATOM 829 O O . GLU A 1 107 ? 2.385 8.365 -12.950 1.00 93.88 107 GLU A O 1
ATOM 834 N N . LEU A 1 108 ? 3.687 6.571 -12.604 1.00 94.88 108 LEU A N 1
ATOM 835 C CA . LEU A 1 108 ? 2.986 6.108 -11.402 1.00 94.88 108 LEU A CA 1
ATOM 836 C C . LEU A 1 108 ? 2.925 7.182 -10.306 1.00 94.88 108 LEU A C 1
ATOM 838 O O . LEU A 1 108 ? 1.906 7.332 -9.639 1.00 94.88 108 LEU A O 1
ATOM 842 N N . ARG A 1 109 ? 4.008 7.935 -10.092 1.00 94.06 109 ARG A N 1
ATOM 843 C CA . ARG A 1 109 ? 4.030 9.012 -9.091 1.00 94.06 109 ARG A CA 1
ATOM 844 C C . ARG A 1 109 ? 3.096 10.157 -9.448 1.00 94.06 109 ARG A C 1
ATOM 846 O O . ARG A 1 109 ? 2.448 10.681 -8.545 1.00 94.06 109 ARG A O 1
ATOM 853 N N . SER A 1 110 ? 3.046 10.535 -10.723 1.00 93.12 110 SER A N 1
ATOM 854 C CA . SER A 1 110 ? 2.128 11.566 -11.209 1.00 93.12 110 SER A CA 1
ATOM 855 C C . SER A 1 110 ? 0.680 11.126 -11.013 1.00 93.12 110 SER A C 1
ATOM 857 O O . SER A 1 110 ? -0.117 11.866 -10.444 1.00 93.12 110 SER A O 1
ATOM 859 N N . GLU A 1 111 ? 0.368 9.888 -11.397 1.00 92.44 111 GLU A N 1
ATOM 860 C CA . GLU A 1 111 ? -0.970 9.312 -11.261 1.00 92.44 111 GLU A CA 1
ATOM 861 C C . GLU A 1 111 ? -1.418 9.255 -9.794 1.00 92.44 111 GLU A C 1
ATOM 863 O O . GLU A 1 111 ? -2.477 9.764 -9.434 1.00 92.44 111 GLU A O 1
ATOM 868 N N . VAL A 1 112 ? -0.571 8.721 -8.908 1.00 92.38 112 VAL A N 1
ATOM 869 C CA . VAL A 1 112 ? -0.861 8.665 -7.466 1.00 92.38 112 VAL A CA 1
ATOM 870 C C . VAL A 1 112 ? -1.059 10.067 -6.888 1.00 92.38 112 VAL A C 1
ATOM 872 O O . VAL A 1 112 ? -1.960 10.263 -6.078 1.00 92.38 112 VAL A O 1
ATOM 875 N N . ALA A 1 113 ? -0.262 11.055 -7.303 1.00 90.44 113 ALA A N 1
ATOM 876 C CA . ALA A 1 113 ? -0.425 12.431 -6.840 1.00 90.44 113 ALA A CA 1
ATOM 877 C C . ALA A 1 113 ? -1.782 13.023 -7.261 1.00 90.44 113 ALA A C 1
ATOM 879 O O . ALA A 1 113 ? -2.465 13.612 -6.422 1.00 90.44 113 ALA A O 1
ATOM 880 N N . HIS A 1 114 ? -2.201 12.822 -8.514 1.00 91.81 114 HIS A N 1
ATOM 881 C CA . HIS A 1 114 ? -3.510 13.268 -8.998 1.00 91.81 114 HIS A CA 1
ATOM 882 C C . HIS A 1 114 ? -4.666 12.568 -8.279 1.00 91.81 114 HIS A C 1
ATOM 884 O O . HIS A 1 114 ? -5.605 13.231 -7.837 1.00 91.81 114 HIS A O 1
ATOM 890 N N . ARG A 1 115 ? -4.585 11.248 -8.088 1.00 91.69 115 ARG A N 1
ATOM 891 C CA . ARG A 1 115 ? -5.611 10.486 -7.361 1.00 91.69 115 ARG A CA 1
ATOM 892 C C . ARG A 1 115 ? -5.702 10.885 -5.886 1.00 91.69 115 ARG A C 1
ATOM 894 O O . ARG A 1 115 ? -6.804 11.002 -5.358 1.00 91.69 115 ARG A O 1
ATOM 901 N N . CYS A 1 116 ? -4.579 11.195 -5.231 1.00 88.56 116 CYS A N 1
ATOM 902 C CA . CYS A 1 116 ? -4.588 11.761 -3.878 1.00 88.56 116 CYS A CA 1
ATOM 903 C C . CYS A 1 116 ? -5.253 13.148 -3.830 1.00 88.56 116 CYS A C 1
ATOM 905 O O . CYS A 1 116 ? -6.022 13.407 -2.912 1.00 88.56 116 CYS A O 1
ATOM 907 N N . GLN A 1 117 ? -5.007 14.028 -4.809 1.00 88.06 117 GLN A N 1
ATOM 908 C CA . GLN A 1 117 ? -5.659 15.350 -4.873 1.00 88.06 117 GLN A CA 1
ATOM 909 C C . GLN A 1 117 ? -7.180 15.254 -5.053 1.00 88.06 117 GLN A C 1
ATOM 911 O O . GLN A 1 117 ? -7.909 16.136 -4.611 1.00 88.06 117 GLN A O 1
ATOM 916 N N . ARG A 1 118 ? -7.653 14.183 -5.698 1.00 90.81 118 ARG A N 1
ATOM 917 C CA . ARG A 1 118 ? -9.077 13.890 -5.907 1.00 90.81 118 ARG A CA 1
ATOM 918 C C . ARG A 1 118 ? -9.746 13.178 -4.724 1.00 90.81 118 ARG A C 1
ATOM 920 O O . ARG A 1 118 ? -10.946 12.942 -4.792 1.00 90.81 118 ARG A O 1
ATOM 927 N N . GLY A 1 119 ? -8.996 12.826 -3.676 1.00 87.38 119 GLY A N 1
ATOM 928 C CA . GLY A 1 119 ? -9.513 12.071 -2.526 1.00 87.38 119 GLY A CA 1
ATOM 929 C C . GLY A 1 119 ? -9.708 10.570 -2.786 1.00 87.38 119 GLY A C 1
ATOM 930 O O . GLY A 1 119 ? -10.339 9.879 -1.999 1.00 87.38 119 GLY A O 1
ATOM 931 N N . GLU A 1 120 ? -9.166 10.020 -3.875 1.00 87.50 120 GLU A N 1
ATOM 932 C CA . GLU A 1 120 ? -9.359 8.601 -4.230 1.00 87.50 120 GLU A CA 1
ATOM 933 C C . GLU A 1 120 ? -8.356 7.655 -3.546 1.00 87.50 120 GLU A C 1
ATOM 935 O O . GLU A 1 120 ? -8.520 6.439 -3.582 1.00 87.50 120 GLU A O 1
ATOM 940 N N . LEU A 1 121 ? -7.284 8.203 -2.965 1.00 88.06 121 LEU A N 1
ATOM 941 C CA . LEU A 1 121 ? -6.187 7.461 -2.328 1.00 88.06 121 LEU A CA 1
ATOM 942 C C . LEU A 1 121 ? -5.857 8.033 -0.939 1.00 88.06 121 LEU A C 1
ATOM 944 O O . LEU A 1 121 ? -4.689 8.180 -0.574 1.00 88.06 121 LEU A O 1
ATOM 948 N N . GLU A 1 122 ? -6.883 8.389 -0.165 1.00 86.31 122 GLU A N 1
ATOM 949 C CA . GLU A 1 122 ? -6.736 8.925 1.201 1.00 86.31 122 GLU A CA 1
ATOM 950 C C . GLU A 1 122 ? -6.103 7.919 2.168 1.00 86.31 122 GLU A C 1
ATOM 952 O O . GLU A 1 122 ? -5.407 8.290 3.112 1.00 86.31 122 GLU A O 1
ATOM 957 N N . ASN A 1 123 ? -6.284 6.628 1.899 1.00 88.69 123 ASN A N 1
ATOM 958 C CA . ASN A 1 123 ? -5.709 5.551 2.689 1.00 88.69 123 ASN A CA 1
ATOM 959 C C . ASN A 1 123 ? -4.213 5.319 2.415 1.00 88.69 123 ASN A C 1
ATOM 961 O O . ASN A 1 123 ? -3.557 4.596 3.167 1.00 88.69 123 ASN A O 1
ATOM 965 N N . VAL A 1 124 ? -3.642 5.913 1.361 1.00 90.00 124 VAL A N 1
ATOM 966 C CA . VAL A 1 124 ? -2.201 5.831 1.101 1.00 90.00 124 VAL A CA 1
ATOM 967 C C . VAL A 1 124 ? -1.473 6.708 2.105 1.00 90.00 124 VAL A C 1
ATOM 969 O O . VAL A 1 124 ? -1.564 7.935 2.061 1.00 90.00 124 VAL A O 1
ATOM 972 N N . LEU A 1 125 ? -0.690 6.081 2.979 1.00 87.56 125 LEU A N 1
ATOM 973 C CA . LEU A 1 125 ? -0.034 6.788 4.063 1.00 87.56 125 LEU A CA 1
ATOM 974 C C . LEU A 1 125 ? 0.950 7.846 3.569 1.00 87.56 125 LEU A C 1
ATOM 976 O O . LEU A 1 125 ? 1.777 7.648 2.664 1.00 87.56 125 LEU A O 1
ATOM 980 N N . GLU A 1 126 ? 0.879 8.978 4.253 1.00 78.94 126 GLU A N 1
ATOM 981 C CA . GLU A 1 126 ? 1.780 10.092 4.052 1.00 78.94 126 GLU A CA 1
ATOM 982 C C . GLU A 1 126 ? 3.221 9.725 4.384 1.00 78.94 126 GLU A C 1
ATOM 984 O O . GLU A 1 126 ? 3.553 8.764 5.084 1.00 78.94 126 GLU A O 1
ATOM 989 N N . THR A 1 127 ? 4.131 10.462 3.775 1.00 74.94 127 THR A N 1
ATOM 990 C CA . THR A 1 127 ? 5.533 10.446 4.154 1.00 74.94 127 THR A CA 1
ATOM 991 C C . THR A 1 127 ? 5.734 11.437 5.286 1.00 74.94 127 THR A C 1
ATOM 993 O O . THR A 1 127 ? 5.260 12.565 5.217 1.00 74.94 127 THR A O 1
ATOM 996 N N . ALA A 1 128 ? 6.515 11.055 6.300 1.00 70.00 128 ALA A N 1
ATOM 997 C CA . ALA A 1 128 ? 6.952 11.998 7.331 1.00 70.00 128 ALA A CA 1
ATOM 998 C C . ALA A 1 128 ? 7.733 13.186 6.731 1.00 70.00 128 ALA A C 1
ATOM 1000 O O . ALA A 1 128 ? 7.776 14.267 7.308 1.00 70.00 128 ALA A O 1
ATOM 1001 N N . SER A 1 129 ? 8.348 12.987 5.558 1.00 71.88 129 SER A N 1
ATOM 1002 C CA . SER A 1 129 ? 9.005 14.039 4.787 1.00 71.88 129 SER A CA 1
ATOM 1003 C C . SER A 1 129 ? 8.150 14.470 3.589 1.00 71.88 129 SER A C 1
ATOM 1005 O O . SER A 1 129 ? 7.918 13.638 2.707 1.00 71.88 129 SER A O 1
ATOM 1007 N N . PRO A 1 130 ? 7.774 15.759 3.472 1.00 65.81 130 PRO A N 1
ATOM 1008 C CA . PRO A 1 130 ? 7.041 16.280 2.312 1.00 65.81 130 PRO A CA 1
ATOM 1009 C C . PRO A 1 130 ? 7.785 16.109 0.981 1.00 65.81 130 PRO A C 1
ATOM 1011 O O . PRO A 1 130 ? 7.170 16.044 -0.076 1.00 65.81 130 PRO A O 1
ATOM 1014 N N . ALA A 1 131 ? 9.119 16.021 1.026 1.00 65.88 131 ALA A N 1
ATOM 1015 C CA . ALA A 1 131 ? 9.952 15.802 -0.153 1.00 65.88 131 ALA A CA 1
ATOM 1016 C C . ALA A 1 131 ? 9.968 14.335 -0.617 1.00 65.88 131 ALA A C 1
ATOM 1018 O O . ALA A 1 131 ? 10.394 14.036 -1.734 1.00 65.88 131 ALA A O 1
ATOM 1019 N N . ALA A 1 132 ? 9.548 13.399 0.236 1.00 73.25 132 ALA A N 1
ATOM 1020 C CA . ALA A 1 132 ? 9.496 11.995 -0.124 1.00 73.25 132 ALA A CA 1
ATOM 1021 C C . ALA A 1 132 ? 8.200 11.694 -0.887 1.00 73.25 132 ALA A C 1
ATOM 1023 O O . ALA A 1 132 ? 7.115 12.141 -0.532 1.00 73.25 132 ALA A O 1
ATOM 1024 N N . SER A 1 133 ? 8.313 10.901 -1.949 1.00 80.12 133 SER A N 1
ATOM 1025 C CA . SER A 1 133 ? 7.144 10.447 -2.697 1.00 80.12 133 SER A CA 1
ATOM 1026 C C . SER A 1 133 ? 6.354 9.411 -1.895 1.00 80.12 133 SER A C 1
ATOM 1028 O O . SER A 1 133 ? 6.947 8.544 -1.247 1.00 80.12 133 SER A O 1
ATOM 1030 N N . ARG A 1 134 ? 5.019 9.442 -2.012 1.00 87.88 134 ARG A N 1
ATOM 1031 C CA . ARG A 1 134 ? 4.124 8.415 -1.448 1.00 87.88 134 ARG A CA 1
ATOM 1032 C C . ARG A 1 134 ? 4.472 7.001 -1.934 1.00 87.88 134 ARG A C 1
ATOM 1034 O O . ARG A 1 134 ? 4.279 6.046 -1.182 1.00 87.88 134 ARG A O 1
ATOM 1041 N N . VAL A 1 135 ? 5.053 6.894 -3.135 1.00 93.44 135 VAL A N 1
ATOM 1042 C CA . VAL A 1 135 ? 5.523 5.650 -3.759 1.00 93.44 135 VAL A CA 1
ATOM 1043 C C . VAL A 1 135 ? 7.014 5.434 -3.488 1.00 93.44 135 VAL A C 1
ATOM 1045 O O . VAL A 1 135 ? 7.866 6.222 -3.928 1.00 93.44 135 VAL A O 1
ATOM 1048 N N . LEU A 1 136 ? 7.342 4.329 -2.814 1.00 94.44 136 LEU A N 1
ATOM 1049 C CA . LEU A 1 136 ? 8.717 3.945 -2.503 1.00 94.44 136 LEU A CA 1
ATOM 1050 C C . LEU A 1 136 ? 9.270 2.964 -3.552 1.00 94.44 136 LEU A C 1
ATOM 1052 O O . LEU A 1 136 ? 8.844 1.811 -3.581 1.00 94.44 136 LEU A O 1
ATOM 1056 N N . PRO A 1 137 ? 10.248 3.365 -4.385 1.00 95.50 137 PRO A N 1
ATOM 1057 C CA . PRO A 1 137 ? 10.892 2.443 -5.310 1.00 95.50 137 PRO A CA 1
ATOM 1058 C C . PRO A 1 137 ? 11.885 1.543 -4.577 1.00 95.50 137 PRO A C 1
ATOM 1060 O O . PRO A 1 137 ? 12.777 2.043 -3.888 1.00 95.50 137 PRO A O 1
ATOM 1063 N N . ILE A 1 138 ? 11.798 0.235 -4.785 1.00 95.88 138 ILE A N 1
ATOM 1064 C CA . ILE A 1 138 ? 12.734 -0.752 -4.244 1.00 95.88 138 ILE A CA 1
ATOM 1065 C C . ILE A 1 138 ? 13.328 -1.607 -5.362 1.00 95.88 138 ILE A C 1
ATOM 1067 O O . ILE A 1 138 ? 12.743 -1.787 -6.430 1.00 95.88 138 ILE A O 1
ATOM 1071 N N . SER A 1 139 ? 14.510 -2.150 -5.094 1.00 95.19 139 SER A N 1
ATOM 1072 C CA . SER A 1 139 ? 15.056 -3.259 -5.869 1.00 95.19 139 SER A CA 1
ATOM 1073 C C . SER A 1 139 ? 15.493 -4.340 -4.901 1.00 95.19 139 SER A C 1
ATOM 1075 O O . SER A 1 139 ? 16.407 -4.129 -4.100 1.00 95.19 139 SER A O 1
ATOM 1077 N N . THR A 1 140 ? 14.838 -5.493 -4.966 1.00 91.50 140 THR A N 1
ATOM 1078 C CA . THR A 1 140 ? 15.214 -6.667 -4.176 1.00 91.50 140 THR A CA 1
ATOM 1079 C C . THR A 1 140 ? 16.538 -7.246 -4.667 1.00 91.50 140 THR A C 1
ATOM 1081 O O . THR A 1 140 ? 17.417 -7.525 -3.854 1.00 91.50 140 THR A O 1
ATOM 1084 N N . LEU A 1 141 ? 16.731 -7.319 -5.990 1.00 91.62 141 LEU A N 1
ATOM 1085 C CA . LEU A 1 141 ? 17.946 -7.836 -6.623 1.00 91.62 141 LEU A CA 1
ATOM 1086 C C . LEU A 1 141 ? 19.186 -7.004 -6.269 1.00 91.62 141 LEU A C 1
ATOM 1088 O O . LEU A 1 141 ? 20.236 -7.555 -5.952 1.00 91.62 141 LEU A O 1
ATOM 1092 N N . ARG A 1 142 ? 19.068 -5.670 -6.294 1.00 92.38 142 ARG A N 1
ATOM 1093 C CA . ARG A 1 142 ? 20.165 -4.746 -5.954 1.00 92.38 142 ARG A CA 1
ATOM 1094 C C . ARG A 1 142 ? 20.194 -4.358 -4.475 1.00 92.38 142 ARG A C 1
ATOM 1096 O O . ARG A 1 142 ? 21.027 -3.545 -4.086 1.00 92.38 142 ARG A O 1
ATOM 1103 N N . ARG A 1 143 ? 19.272 -4.892 -3.662 1.00 92.31 143 ARG A N 1
ATOM 1104 C CA . ARG A 1 143 ? 19.053 -4.527 -2.249 1.00 92.31 143 ARG A CA 1
ATOM 1105 C C . ARG A 1 143 ? 18.920 -3.013 -2.022 1.00 92.31 143 ARG A C 1
ATOM 1107 O O . ARG A 1 143 ? 19.354 -2.481 -1.003 1.00 92.31 143 ARG A O 1
ATOM 1114 N N . ARG A 1 144 ? 18.312 -2.293 -2.970 1.00 92.88 144 ARG A N 1
ATOM 1115 C CA . ARG A 1 144 ? 18.172 -0.830 -2.919 1.00 92.88 144 ARG A CA 1
ATOM 1116 C C . ARG A 1 144 ? 16.889 -0.433 -2.194 1.00 92.88 144 ARG A C 1
ATOM 1118 O O . ARG A 1 144 ? 15.819 -0.949 -2.506 1.00 92.88 144 ARG A O 1
ATOM 1125 N N . ASN A 1 145 ? 16.995 0.547 -1.293 1.00 93.12 145 ASN A N 1
ATOM 1126 C CA . ASN A 1 145 ? 15.888 1.135 -0.522 1.00 93.12 145 ASN A CA 1
ATOM 1127 C C . ASN A 1 145 ? 15.121 0.158 0.400 1.00 93.12 145 ASN A C 1
ATOM 1129 O O . ASN A 1 145 ? 14.062 0.527 0.902 1.00 93.12 145 ASN A O 1
ATOM 1133 N N . LEU A 1 146 ? 15.652 -1.037 0.687 1.00 92.19 146 LEU A N 1
ATOM 1134 C CA . LEU A 1 146 ? 15.025 -1.985 1.622 1.00 92.19 146 LEU A CA 1
ATOM 1135 C C . LEU A 1 146 ? 15.004 -1.450 3.063 1.00 92.19 146 LEU A C 1
ATOM 1137 O O . LEU A 1 146 ? 13.982 -1.534 3.737 1.00 92.19 146 LEU A O 1
ATOM 1141 N N . ASP A 1 147 ? 16.082 -0.800 3.502 1.00 91.44 147 ASP A N 1
ATOM 1142 C CA . ASP A 1 147 ? 16.137 -0.170 4.828 1.00 91.44 147 ASP A CA 1
ATOM 1143 C C . ASP A 1 147 ? 15.112 0.963 4.948 1.00 91.44 147 ASP A C 1
ATOM 1145 O O . ASP A 1 147 ? 14.409 1.087 5.949 1.00 91.44 147 ASP A O 1
ATOM 1149 N N . LYS A 1 148 ? 14.957 1.752 3.875 1.00 91.25 148 LYS A N 1
ATOM 1150 C CA . LYS A 1 148 ? 13.939 2.808 3.798 1.00 91.25 148 LYS A CA 1
ATOM 1151 C C . LYS A 1 148 ? 12.527 2.232 3.840 1.00 91.25 148 LYS A C 1
ATOM 1153 O O . LYS A 1 148 ? 11.653 2.850 4.440 1.00 91.25 148 LYS A O 1
ATOM 1158 N N . LEU A 1 149 ? 12.303 1.063 3.235 1.00 92.38 149 LEU A N 1
ATOM 1159 C CA . LEU A 1 149 ? 11.028 0.355 3.323 1.00 92.38 149 LEU A CA 1
ATOM 1160 C C . LEU A 1 149 ? 10.739 -0.060 4.766 1.00 92.38 149 LEU A C 1
ATOM 1162 O O . LEU A 1 149 ? 9.662 0.248 5.266 1.00 92.38 149 LEU A O 1
ATOM 1166 N N . ALA A 1 150 ? 11.704 -0.669 5.458 1.00 91.50 150 ALA A N 1
ATOM 1167 C CA . ALA A 1 150 ? 11.543 -1.065 6.857 1.00 91.50 150 ALA A CA 1
ATOM 1168 C C . ALA A 1 150 ? 11.230 0.136 7.768 1.00 91.50 150 ALA A C 1
ATOM 1170 O O . ALA A 1 150 ? 10.327 0.063 8.605 1.00 91.50 150 ALA A O 1
ATOM 1171 N N . VAL A 1 151 ? 11.917 1.267 7.566 1.00 90.56 151 VAL A N 1
ATOM 1172 C CA . VAL A 1 151 ? 11.629 2.519 8.285 1.00 90.56 151 VAL A CA 1
ATOM 1173 C C . VAL A 1 151 ? 10.213 3.010 7.982 1.00 90.56 151 VAL A C 1
ATOM 1175 O O . VAL A 1 151 ? 9.452 3.265 8.914 1.00 90.56 151 VAL A O 1
ATOM 1178 N N . ARG A 1 152 ? 9.824 3.076 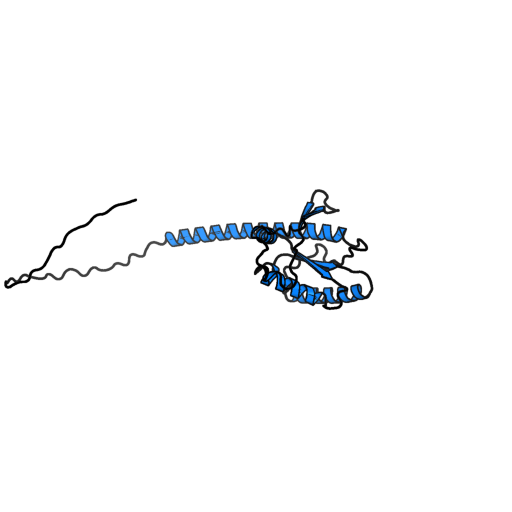6.702 1.00 90.69 152 ARG A N 1
ATOM 1179 C CA . ARG A 1 152 ? 8.507 3.575 6.274 1.00 90.69 152 ARG A CA 1
ATOM 1180 C C . ARG A 1 152 ? 7.356 2.692 6.761 1.00 90.69 152 ARG A C 1
ATOM 1182 O O . ARG A 1 152 ? 6.318 3.214 7.153 1.00 90.69 152 ARG A O 1
ATOM 1189 N N . MET A 1 153 ? 7.550 1.375 6.811 1.00 91.88 153 MET A N 1
ATOM 1190 C CA . MET A 1 153 ? 6.607 0.443 7.439 1.00 91.88 153 MET A CA 1
ATOM 1191 C C . MET A 1 153 ? 6.484 0.700 8.945 1.00 91.88 153 MET A C 1
ATOM 1193 O O . MET A 1 153 ? 5.373 0.757 9.466 1.00 91.88 153 MET A O 1
ATOM 1197 N N . GLY A 1 154 ? 7.602 0.912 9.646 1.00 90.88 154 GLY A N 1
ATOM 1198 C CA . GLY A 1 154 ? 7.598 1.231 11.076 1.00 90.88 154 GLY A CA 1
ATOM 1199 C C . GLY A 1 154 ? 6.894 2.554 11.405 1.00 90.88 154 GLY A C 1
ATOM 1200 O O . GLY A 1 154 ? 6.146 2.628 12.383 1.00 90.88 154 GLY A O 1
ATOM 1201 N N . GLU A 1 155 ? 7.100 3.586 10.586 1.00 89.50 155 GLU A N 1
ATOM 1202 C CA . GLU A 1 155 ? 6.398 4.873 10.686 1.00 89.50 155 GLU A CA 1
ATOM 1203 C C . GLU A 1 155 ? 4.903 4.720 10.399 1.00 89.50 155 GLU A C 1
ATOM 1205 O O . GLU A 1 155 ? 4.077 5.192 11.183 1.00 89.50 155 GLU A O 1
ATOM 1210 N N . GLY A 1 156 ? 4.557 3.996 9.330 1.00 90.62 156 GLY A N 1
ATOM 1211 C CA . GLY A 1 156 ? 3.170 3.751 8.953 1.00 90.62 156 GLY A CA 1
ATOM 1212 C C . GLY A 1 156 ? 2.400 2.971 10.017 1.00 90.62 156 GLY A C 1
ATOM 1213 O O . GLY A 1 156 ? 1.291 3.349 10.380 1.00 90.62 156 GLY A O 1
ATOM 1214 N N . LEU A 1 157 ? 3.012 1.945 10.615 1.00 91.25 157 LEU A N 1
ATOM 1215 C CA . LEU A 1 157 ? 2.416 1.205 11.732 1.00 91.25 157 LEU A CA 1
ATOM 1216 C C . LEU A 1 157 ? 2.193 2.090 12.961 1.00 91.25 157 LEU A C 1
ATOM 1218 O O . LEU A 1 157 ? 1.164 1.973 13.625 1.00 91.25 157 LEU A O 1
ATOM 1222 N N . ALA A 1 158 ? 3.140 2.977 13.274 1.00 89.69 158 ALA A N 1
ATOM 1223 C CA . ALA A 1 158 ? 2.974 3.925 14.369 1.00 89.69 158 ALA A CA 1
ATOM 1224 C C . ALA A 1 158 ? 1.816 4.898 14.099 1.00 89.69 158 ALA A C 1
ATOM 1226 O O . ALA A 1 158 ? 1.082 5.228 15.026 1.00 89.69 158 ALA A O 1
ATOM 1227 N N . GLN A 1 159 ? 1.631 5.328 12.847 1.00 90.44 159 GLN A N 1
ATOM 1228 C CA . GLN A 1 159 ? 0.486 6.141 12.437 1.00 90.44 159 GLN A CA 1
ATOM 1229 C C . GLN A 1 159 ? -0.835 5.379 12.569 1.00 90.44 159 GLN A C 1
ATOM 1231 O O . GLN A 1 159 ? -1.753 5.891 13.201 1.00 90.44 159 GLN A O 1
ATOM 1236 N N . CYS A 1 160 ? -0.911 4.140 12.079 1.00 91.44 160 CYS A N 1
ATOM 1237 C CA . CYS A 1 160 ? -2.123 3.321 12.176 1.00 91.44 160 CYS A CA 1
ATOM 1238 C C . CYS A 1 160 ? -2.547 3.092 13.632 1.00 91.44 160 CYS A C 1
ATOM 1240 O O . CYS A 1 160 ? -3.725 3.192 13.953 1.00 91.44 160 CYS A O 1
ATOM 1242 N N . ARG A 1 161 ? -1.587 2.842 14.533 1.00 91.00 161 ARG A N 1
ATOM 1243 C CA . ARG A 1 161 ? -1.868 2.680 15.970 1.00 91.00 161 ARG A CA 1
ATOM 1244 C C . ARG A 1 161 ? -2.441 3.944 16.610 1.00 91.00 161 ARG A C 1
ATOM 1246 O O . ARG A 1 161 ? -3.302 3.827 17.471 1.00 91.00 161 ARG A O 1
ATOM 1253 N N . ARG A 1 162 ? -1.979 5.134 16.201 1.00 90.38 162 ARG A N 1
ATOM 1254 C CA . ARG A 1 162 ? -2.561 6.406 16.664 1.00 90.38 162 ARG A CA 1
ATOM 1255 C C . ARG A 1 162 ? -3.991 6.571 16.159 1.00 90.38 162 ARG A C 1
ATOM 1257 O O . ARG A 1 162 ? -4.876 6.809 16.964 1.00 90.38 162 ARG A O 1
ATOM 1264 N N . MET A 1 163 ? -4.214 6.334 14.864 1.00 88.56 163 MET A N 1
ATOM 1265 C CA . MET A 1 163 ? -5.547 6.417 14.255 1.00 88.56 163 MET A CA 1
ATOM 1266 C C . MET A 1 163 ? -6.544 5.449 14.905 1.00 88.56 163 MET A C 1
ATOM 1268 O O . MET A 1 163 ? -7.697 5.805 15.108 1.00 88.56 163 MET A O 1
ATOM 1272 N N . GLN A 1 164 ? -6.106 4.236 15.259 1.00 87.00 164 GLN A N 1
ATOM 1273 C CA . GLN A 1 164 ? -6.943 3.284 15.991 1.00 87.00 164 GLN A CA 1
ATOM 1274 C C . GLN A 1 164 ? -7.256 3.752 17.407 1.00 87.00 164 GLN A C 1
ATOM 1276 O O . GLN A 1 164 ? -8.414 3.718 17.787 1.00 87.00 164 GLN A O 1
ATOM 1281 N N . ALA A 1 165 ? -6.265 4.239 18.158 1.00 89.69 165 ALA A N 1
ATOM 1282 C CA . ALA A 1 165 ? -6.504 4.757 19.503 1.00 89.69 165 ALA A CA 1
ATOM 1283 C C . ALA A 1 165 ? -7.491 5.939 19.499 1.00 89.69 165 ALA A C 1
ATOM 1285 O O . ALA A 1 165 ? -8.400 5.979 20.321 1.00 89.69 165 ALA A O 1
ATOM 1286 N N . GLU A 1 166 ? -7.354 6.857 18.537 1.00 90.25 166 GLU A N 1
ATOM 1287 C CA . GLU A 1 166 ? -8.282 7.978 18.334 1.00 90.25 166 GLU A CA 1
ATOM 1288 C C . GLU A 1 166 ? -9.693 7.494 17.953 1.00 90.25 166 GLU A C 1
ATOM 1290 O O . GLU A 1 166 ? -10.691 8.025 18.443 1.00 90.25 166 GLU A O 1
ATOM 1295 N N . ALA A 1 167 ? -9.796 6.471 17.097 1.00 87.50 167 ALA A N 1
ATOM 1296 C CA . ALA A 1 167 ? -11.073 5.871 16.721 1.00 87.50 167 ALA A CA 1
ATOM 1297 C C . ALA A 1 167 ? -11.743 5.138 17.895 1.00 87.50 167 ALA A C 1
ATOM 1299 O O . ALA A 1 167 ? -12.950 5.283 18.084 1.00 87.50 167 ALA A O 1
ATOM 1300 N N . ASP A 1 168 ? -10.971 4.402 18.697 1.00 87.38 168 ASP A N 1
ATOM 1301 C CA . ASP A 1 168 ? -11.439 3.688 19.887 1.00 87.38 168 ASP A CA 1
ATOM 1302 C C . ASP A 1 168 ? -11.918 4.675 20.965 1.00 87.38 168 ASP A C 1
ATOM 1304 O O . ASP A 1 168 ? -12.979 4.483 21.561 1.00 87.38 168 ASP A O 1
ATOM 1308 N N . GLU A 1 169 ? -11.182 5.772 21.179 1.00 91.06 169 GLU A N 1
ATOM 1309 C CA . GLU A 1 169 ? -11.575 6.850 22.093 1.00 91.06 169 GLU A CA 1
ATOM 1310 C C . GLU A 1 169 ? -12.871 7.528 21.633 1.00 91.06 169 GLU A C 1
ATOM 1312 O O . GLU A 1 169 ? -13.806 7.695 22.422 1.00 91.06 169 GLU A O 1
ATOM 1317 N N . LYS A 1 170 ? -12.978 7.853 20.339 1.00 88.19 170 LYS A N 1
ATOM 1318 C CA . LYS A 1 170 ? -14.205 8.411 19.760 1.00 88.19 170 LYS A CA 1
ATOM 1319 C C . LYS A 1 170 ? -15.388 7.451 19.911 1.00 88.19 170 LYS A C 1
ATOM 1321 O O . LYS A 1 170 ? -16.463 7.879 20.326 1.00 88.19 170 LYS A O 1
ATOM 1326 N N . ALA A 1 171 ? -15.187 6.163 19.637 1.00 88.12 171 ALA A N 1
ATOM 1327 C CA . ALA A 1 171 ? -16.217 5.142 19.799 1.00 88.12 171 ALA A CA 1
ATOM 1328 C C . ALA A 1 171 ? -16.678 5.012 21.260 1.00 88.12 171 ALA A C 1
ATOM 1330 O O . ALA A 1 171 ? -17.875 4.868 21.512 1.00 88.12 171 ALA A O 1
ATOM 1331 N N . ALA A 1 172 ? -15.763 5.121 22.229 1.00 89.50 172 ALA A N 1
ATOM 1332 C CA . ALA A 1 172 ? -16.105 5.122 23.651 1.00 89.50 172 ALA A CA 1
ATOM 1333 C C . ALA A 1 172 ? -16.938 6.354 24.050 1.00 89.50 172 ALA A C 1
ATOM 1335 O O . ALA A 1 172 ? -17.921 6.228 24.783 1.00 89.50 172 ALA A O 1
ATOM 1336 N N . ILE A 1 173 ? -16.591 7.540 23.539 1.00 89.50 173 ILE A N 1
ATOM 1337 C CA . ILE A 1 173 ? -17.358 8.775 23.766 1.00 89.50 173 ILE A CA 1
ATOM 1338 C C . ILE A 1 173 ? -18.764 8.664 23.162 1.00 89.50 173 ILE A C 1
ATOM 1340 O O . ILE A 1 173 ? -19.743 9.012 23.824 1.00 89.50 173 ILE A O 1
ATOM 1344 N N . ASP A 1 174 ? -18.880 8.171 21.930 1.00 89.38 174 ASP A N 1
ATOM 1345 C CA . ASP A 1 174 ? -20.165 8.025 21.242 1.00 89.38 174 ASP A CA 1
ATOM 1346 C C . ASP A 1 174 ? -21.055 6.971 21.928 1.00 89.38 174 ASP A C 1
ATOM 1348 O O . ASP A 1 174 ? -22.260 7.185 22.073 1.00 89.38 174 ASP A O 1
ATOM 1352 N N . ALA A 1 175 ? -20.469 5.884 22.444 1.00 87.50 175 ALA A N 1
ATOM 1353 C CA . ALA A 1 175 ? -21.182 4.891 23.249 1.00 87.50 175 ALA A CA 1
ATOM 1354 C C . ALA A 1 175 ? -21.725 5.482 24.562 1.00 87.50 175 ALA A C 1
ATOM 1356 O O . ALA A 1 175 ? -22.872 5.215 24.928 1.00 87.50 175 ALA A O 1
ATOM 1357 N N . ASN A 1 176 ? -20.940 6.327 25.240 1.00 87.50 176 ASN A N 1
ATOM 1358 C CA . ASN A 1 176 ? -21.381 7.015 26.456 1.00 87.50 176 ASN A CA 1
ATOM 1359 C C . ASN A 1 176 ? -22.519 8.004 26.167 1.00 87.50 176 ASN A C 1
ATOM 1361 O O . ASN A 1 176 ? -23.531 7.987 26.865 1.00 87.50 176 ASN A O 1
ATOM 1365 N N . LYS A 1 177 ? -22.409 8.805 25.099 1.00 89.00 177 LYS A N 1
ATOM 1366 C CA . LYS A 1 177 ? -23.484 9.719 24.674 1.00 89.00 177 LYS A CA 1
ATOM 1367 C C . LYS A 1 177 ? -24.768 8.968 24.327 1.00 89.00 177 LYS A C 1
ATOM 1369 O O . LYS A 1 177 ? -25.842 9.354 24.776 1.00 89.00 177 LYS A O 1
ATOM 1374 N N . ALA A 1 178 ? -24.669 7.868 23.579 1.00 84.81 178 ALA A N 1
ATOM 1375 C CA . ALA A 1 178 ? -25.825 7.044 23.234 1.00 84.81 178 ALA A CA 1
ATOM 1376 C C . ALA A 1 178 ? -26.502 6.444 24.481 1.00 84.81 178 ALA A C 1
ATOM 1378 O O . ALA A 1 178 ? -27.732 6.369 24.539 1.00 84.81 178 ALA A O 1
ATOM 1379 N N . ALA A 1 179 ? -25.718 6.052 25.492 1.00 81.88 179 ALA A N 1
ATOM 1380 C CA . ALA A 1 179 ? -26.241 5.587 26.773 1.00 81.88 179 ALA A CA 1
ATOM 1381 C C . ALA A 1 179 ? -26.962 6.710 27.544 1.00 81.88 179 ALA A C 1
ATOM 1383 O O . ALA A 1 179 ? -28.088 6.504 27.999 1.00 81.88 179 ALA A O 1
ATOM 1384 N N . GLU A 1 180 ? -26.382 7.913 27.621 1.00 80.12 180 GLU A N 1
ATOM 1385 C CA . GLU A 1 180 ? -27.004 9.090 28.255 1.00 80.12 180 GLU A CA 1
ATOM 1386 C C . GLU A 1 180 ? -28.311 9.518 27.557 1.00 80.12 180 GLU A C 1
ATOM 1388 O O . GLU A 1 180 ? -29.315 9.817 28.214 1.00 80.12 180 GLU A O 1
ATOM 1393 N N . GLU A 1 181 ? -28.345 9.489 26.222 1.00 78.25 181 GLU A N 1
ATOM 1394 C CA . GLU A 1 181 ? -29.544 9.761 25.419 1.00 78.25 181 GLU A CA 1
ATOM 1395 C C . GLU A 1 181 ? -30.647 8.711 25.619 1.00 78.25 181 GLU A C 1
ATOM 1397 O O . GLU A 1 181 ? -31.836 9.042 25.638 1.00 78.25 181 GLU A O 1
ATOM 1402 N N . ALA A 1 182 ? -30.278 7.438 25.780 1.00 75.38 182 ALA A N 1
ATOM 1403 C CA . ALA A 1 182 ? -31.226 6.376 26.101 1.00 75.38 182 ALA A CA 1
ATOM 1404 C C . ALA A 1 182 ? -31.790 6.536 27.525 1.00 75.38 182 ALA A C 1
ATOM 1406 O O . ALA A 1 182 ? -32.990 6.338 27.741 1.00 75.38 182 ALA A O 1
ATOM 1407 N N . GLN A 1 183 ? -30.958 6.958 28.484 1.00 71.69 183 GLN A N 1
ATOM 1408 C CA . GLN A 1 183 ? -31.362 7.227 29.869 1.00 71.69 183 GLN A CA 1
ATOM 1409 C C . GLN A 1 183 ? -32.330 8.420 29.972 1.00 71.69 183 GLN A C 1
ATOM 1411 O O . GLN A 1 183 ? -33.314 8.379 30.715 1.00 71.69 183 GLN A O 1
ATOM 1416 N N . THR A 1 184 ? -32.083 9.483 29.206 1.00 67.25 184 THR A N 1
ATOM 1417 C CA . THR A 1 184 ? -32.941 10.681 29.168 1.00 67.25 184 THR A CA 1
ATOM 1418 C C . THR A 1 184 ? -34.270 10.423 28.453 1.00 67.25 184 THR A C 1
ATOM 1420 O O . THR A 1 184 ? -35.310 10.855 28.944 1.00 67.25 184 THR A O 1
ATOM 1423 N N . ARG A 1 185 ? -34.292 9.610 27.385 1.00 59.84 185 ARG A N 1
ATOM 1424 C CA . ARG A 1 185 ? -35.543 9.155 26.737 1.00 59.84 185 ARG A CA 1
ATOM 1425 C C . ARG A 1 185 ? -36.432 8.299 27.645 1.00 59.84 185 ARG A C 1
ATOM 1427 O O . ARG A 1 185 ? -37.648 8.297 27.478 1.00 59.84 185 ARG A O 1
ATOM 1434 N N . PHE A 1 186 ? -35.853 7.574 28.602 1.00 51.78 186 PHE A N 1
ATOM 1435 C CA . PHE A 1 186 ? -36.611 6.735 29.539 1.00 51.78 186 PHE A CA 1
ATOM 1436 C C . PHE A 1 186 ? -37.185 7.519 30.734 1.00 51.78 186 PHE A C 1
ATOM 1438 O O . PHE A 1 186 ? -38.117 7.049 31.385 1.00 51.78 186 PHE A O 1
ATOM 1445 N N . THR A 1 187 ? -36.651 8.710 31.028 1.00 58.53 187 THR A N 1
ATOM 1446 C CA . THR A 1 187 ? -37.091 9.557 32.152 1.00 58.53 187 THR A CA 1
ATOM 1447 C C . THR A 1 187 ? -38.122 10.620 31.761 1.00 58.53 187 THR A C 1
ATOM 1449 O O . THR A 1 187 ? -38.652 11.293 32.647 1.00 58.53 187 THR A O 1
ATOM 1452 N N . GLU A 1 188 ? -38.485 10.739 30.476 1.00 50.09 188 GLU A N 1
ATOM 1453 C CA . GLU A 1 188 ? -39.613 11.578 30.063 1.00 50.09 188 GLU A CA 1
ATOM 1454 C C . GLU A 1 188 ? -40.921 11.070 30.702 1.00 50.09 188 GLU A C 1
ATOM 1456 O O . GLU A 1 188 ? -41.340 9.928 30.472 1.00 50.09 188 GLU A O 1
ATOM 1461 N N . PRO A 1 189 ? -41.612 11.891 31.516 1.00 52.22 189 PRO A N 1
ATOM 1462 C CA . PRO A 1 189 ? -42.850 11.466 32.141 1.00 52.22 189 PRO A CA 1
ATOM 1463 C C . PRO A 1 189 ? -43.904 11.247 31.055 1.00 52.22 189 PRO A C 1
ATOM 1465 O O . PRO A 1 189 ? -44.234 12.169 30.305 1.00 52.22 189 PRO A O 1
ATOM 1468 N N . LYS A 1 190 ? -44.480 10.036 30.994 1.00 52.16 190 LYS A N 1
ATOM 1469 C CA . LYS A 1 190 ? -45.676 9.748 30.189 1.00 52.16 190 LYS A CA 1
ATOM 1470 C C . LYS A 1 190 ? -46.725 10.818 30.499 1.00 52.16 190 LYS A C 1
ATOM 1472 O O . LYS A 1 190 ? -47.347 10.777 31.562 1.00 52.16 190 LYS A O 1
ATOM 1477 N N . ARG A 1 191 ? -46.927 11.778 29.584 1.00 52.09 191 ARG A N 1
ATOM 1478 C CA . ARG A 1 191 ? -48.058 12.713 29.634 1.00 52.09 191 ARG A CA 1
ATOM 1479 C C . ARG A 1 191 ? -49.310 11.864 29.821 1.00 52.09 191 ARG A C 1
ATOM 1481 O O . ARG A 1 191 ? -49.652 11.075 28.945 1.00 52.09 191 ARG A O 1
ATOM 1488 N N . GLN A 1 192 ? -49.946 11.984 30.987 1.00 51.66 192 GLN A N 1
ATOM 1489 C CA . GLN A 1 192 ? -51.195 11.301 31.303 1.00 51.66 192 GLN A CA 1
ATOM 1490 C C . GLN A 1 192 ? -52.218 11.644 30.221 1.00 51.66 192 GLN A C 1
ATOM 1492 O O . GLN A 1 192 ? -52.812 12.723 30.228 1.00 51.66 192 GLN A O 1
ATOM 1497 N N . ILE A 1 193 ? -52.446 10.716 29.296 1.00 58.97 193 ILE A N 1
ATOM 1498 C CA . ILE A 1 193 ? -53.634 10.744 28.458 1.00 58.97 193 ILE A CA 1
ATOM 1499 C C . ILE A 1 193 ? -54.785 10.428 29.411 1.00 58.97 193 ILE A C 1
ATOM 1501 O O . ILE A 1 193 ? -55.034 9.276 29.765 1.00 58.97 193 ILE A O 1
ATOM 1505 N N . ARG A 1 194 ? -55.441 11.478 29.911 1.00 42.94 194 ARG A N 1
ATOM 1506 C CA . ARG A 1 194 ? -56.697 11.367 30.652 1.00 42.94 194 ARG A CA 1
ATOM 1507 C C . ARG A 1 194 ? -57.757 10.826 29.695 1.00 42.94 194 ARG A C 1
ATOM 1509 O O . ARG A 1 194 ? -58.472 11.595 29.060 1.00 42.94 194 ARG A O 1
ATOM 1516 N N . HIS A 1 195 ? -57.871 9.507 29.591 1.00 49.53 195 HIS A N 1
ATOM 1517 C CA . HIS A 1 195 ? -59.062 8.893 29.024 1.00 49.53 195 HIS A CA 1
ATOM 1518 C C . HIS A 1 195 ? -60.216 9.128 30.001 1.00 49.53 195 HIS A C 1
ATOM 1520 O O . HIS A 1 195 ? -60.287 8.528 31.072 1.00 49.53 195 HIS A O 1
ATOM 1526 N N . ALA A 1 196 ? -61.097 10.065 29.651 1.00 50.88 196 ALA A N 1
ATOM 1527 C CA . ALA A 1 196 ? -62.378 10.232 30.313 1.00 50.88 196 ALA A CA 1
ATOM 1528 C C . ALA A 1 196 ? -63.186 8.942 30.120 1.00 50.88 196 ALA A C 1
ATOM 1530 O O . ALA A 1 196 ? -63.591 8.607 29.009 1.00 50.88 196 ALA A O 1
ATOM 1531 N N . TRP A 1 197 ? -63.387 8.196 31.203 1.00 42.25 197 TRP A N 1
ATOM 1532 C CA . TRP A 1 197 ? -64.238 7.013 31.195 1.00 42.25 197 TRP A CA 1
ATOM 1533 C C . TRP A 1 197 ? -65.699 7.468 31.022 1.00 42.25 197 TRP A C 1
ATOM 1535 O O . TRP A 1 197 ? -66.146 8.326 31.794 1.00 42.25 197 TRP A O 1
ATOM 1545 N N . PRO A 1 198 ? -66.471 6.961 30.040 1.00 45.69 198 PRO A N 1
ATOM 1546 C CA . PRO A 1 198 ? -67.878 7.318 29.934 1.00 45.69 198 PRO A CA 1
ATOM 1547 C C . PRO A 1 198 ? -68.610 6.780 31.165 1.00 45.69 198 PRO A C 1
ATOM 1549 O O . PRO A 1 198 ? -68.623 5.577 31.419 1.00 45.69 198 PRO A O 1
ATOM 1552 N N . ARG A 1 199 ? -69.213 7.680 31.947 1.00 41.97 199 ARG A N 1
ATOM 1553 C CA . ARG A 1 199 ? -70.085 7.319 33.069 1.00 41.97 199 ARG A CA 1
ATOM 1554 C C . ARG A 1 199 ? -71.184 6.374 32.582 1.00 41.97 199 ARG A C 1
ATOM 1556 O O . ARG A 1 199 ? -71.881 6.667 31.611 1.00 41.97 199 ARG A O 1
ATOM 1563 N N . SER A 1 200 ? -71.321 5.262 33.292 1.00 45.06 200 SER A N 1
ATOM 1564 C CA . SER A 1 200 ? -72.331 4.229 33.100 1.00 45.06 200 SER A CA 1
ATOM 1565 C C . SER A 1 200 ? -73.725 4.818 32.870 1.00 45.06 200 SER A C 1
ATOM 1567 O O . SER A 1 200 ? -74.274 5.543 33.705 1.00 45.06 200 SER A O 1
ATOM 1569 N N . ARG A 1 201 ? -74.336 4.471 31.731 1.00 40.25 201 ARG A N 1
ATOM 1570 C CA . ARG A 1 201 ? -75.786 4.586 31.590 1.00 40.25 201 ARG A CA 1
ATOM 1571 C C . ARG A 1 201 ? -76.421 3.439 32.364 1.00 40.25 201 ARG A C 1
ATOM 1573 O O . ARG A 1 201 ? -76.172 2.266 32.118 1.00 40.25 201 ARG A O 1
ATOM 1580 N N . ARG A 1 202 ? -77.221 3.846 33.338 1.00 43.19 202 ARG A N 1
ATOM 1581 C CA . ARG A 1 202 ? -78.124 3.058 34.167 1.00 43.19 202 ARG A CA 1
ATOM 1582 C C . ARG A 1 202 ? -79.106 2.306 33.250 1.00 43.19 202 ARG A C 1
ATOM 1584 O O . ARG A 1 202 ? -79.965 2.948 32.656 1.00 43.19 202 ARG A O 1
ATOM 1591 N N . CYS A 1 203 ? -78.984 0.983 33.126 1.00 35.00 203 CYS A N 1
ATOM 1592 C CA . CYS A 1 203 ? -80.038 0.154 32.533 1.00 35.00 203 CYS A CA 1
ATOM 1593 C C . CYS A 1 203 ? -80.956 -0.346 33.646 1.00 35.00 203 CYS A C 1
ATOM 1595 O O . CYS A 1 203 ? -80.543 -1.081 34.541 1.00 35.00 203 CYS A O 1
ATOM 1597 N N . ALA A 1 204 ? -82.191 0.143 33.596 1.00 38.94 204 ALA A N 1
ATOM 1598 C CA . ALA A 1 204 ? -83.291 -0.284 34.432 1.00 38.94 204 ALA A CA 1
ATOM 1599 C C . ALA A 1 204 ? -83.778 -1.683 34.024 1.00 38.94 204 ALA A C 1
ATOM 1601 O O . ALA A 1 204 ? -83.635 -2.119 32.884 1.00 38.94 204 ALA A O 1
ATOM 1602 N N . SER A 1 205 ? -84.363 -2.348 35.010 1.00 44.94 205 SER A N 1
ATOM 1603 C CA . SER A 1 205 ? -85.022 -3.645 34.982 1.00 44.94 205 SER A CA 1
ATOM 1604 C C . SER A 1 205 ? -86.017 -3.851 33.833 1.00 44.94 205 SER A C 1
ATOM 1606 O O . SER A 1 205 ? -86.832 -2.977 33.540 1.00 44.94 205 SER A O 1
ATOM 1608 N N . ARG A 1 206 ? -86.064 -5.080 33.300 1.00 34.56 206 ARG A N 1
ATOM 1609 C CA . ARG A 1 206 ? -87.324 -5.787 33.016 1.00 34.56 206 ARG A CA 1
ATOM 1610 C C . ARG A 1 206 ? -87.095 -7.283 32.802 1.00 34.56 206 ARG A C 1
ATOM 1612 O O . ARG A 1 206 ? -86.192 -7.698 32.092 1.00 34.56 206 ARG A O 1
ATOM 1619 N N . SER A 1 207 ? -87.939 -8.050 33.474 1.00 42.22 207 SER A N 1
ATOM 1620 C CA . SER A 1 207 ? -88.103 -9.497 33.420 1.00 42.22 207 SER A CA 1
ATOM 1621 C C . SER A 1 207 ? -88.865 -9.950 32.169 1.00 42.22 207 SER A C 1
ATOM 1623 O O . SER A 1 207 ? -89.760 -9.228 31.722 1.00 42.22 207 SER A O 1
ATOM 1625 N N . ARG A 1 208 ? -88.572 -11.168 31.681 1.00 36.25 208 ARG A N 1
ATOM 1626 C CA . ARG A 1 208 ? -89.497 -12.320 31.508 1.00 36.25 208 ARG A CA 1
ATOM 1627 C C . ARG A 1 208 ? -88.909 -13.386 30.556 1.00 36.25 208 ARG A C 1
ATOM 1629 O O . ARG A 1 208 ? -88.630 -13.073 29.411 1.00 36.25 208 ARG A O 1
ATOM 1636 N N . ASN A 1 209 ? -88.753 -14.586 31.126 1.00 35.47 209 ASN A N 1
ATOM 1637 C CA . ASN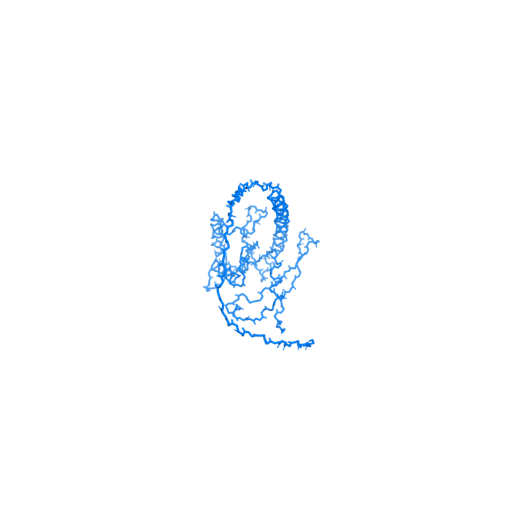 A 1 209 ? -89.010 -15.975 30.691 1.00 35.47 209 ASN A CA 1
ATOM 1638 C C . ASN A 1 209 ? -88.921 -16.449 29.226 1.00 35.47 209 ASN A C 1
ATOM 1640 O O . ASN A 1 209 ? -89.392 -15.751 28.334 1.00 35.47 209 ASN A O 1
ATOM 1644 N N . ALA A 1 210 ? -88.584 -17.757 29.150 1.00 37.28 210 ALA A N 1
ATOM 1645 C CA . ALA A 1 210 ? -88.999 -18.782 28.167 1.00 37.28 210 ALA A CA 1
ATOM 1646 C C . ALA A 1 210 ? -88.147 -18.790 26.872 1.00 37.28 210 ALA A C 1
ATOM 1648 O O . ALA A 1 210 ? -87.899 -17.720 26.330 1.00 37.28 210 ALA A O 1
ATOM 1649 N N . ASP A 1 211 ? -87.580 -19.878 26.336 1.00 34.75 211 ASP A N 1
ATOM 1650 C CA . ASP A 1 211 ? -87.752 -21.340 26.448 1.00 34.75 211 ASP A CA 1
ATOM 1651 C C . ASP A 1 211 ? -86.478 -22.050 25.903 1.00 34.75 211 ASP A C 1
ATOM 1653 O O . ASP A 1 211 ? -85.691 -21.372 25.245 1.00 34.75 211 ASP A O 1
ATOM 1657 N N . GLU A 1 212 ? -86.311 -23.352 26.220 1.00 38.38 212 GLU A N 1
ATOM 1658 C CA . GLU A 1 212 ? -85.820 -24.490 25.377 1.00 38.38 212 GLU A CA 1
ATOM 1659 C C . GLU A 1 212 ? -84.592 -24.285 24.445 1.00 38.38 212 GLU A C 1
ATOM 1661 O O . GLU A 1 212 ? -84.429 -23.257 23.806 1.00 38.38 212 GLU A O 1
ATOM 1666 N N . ASP A 1 213 ? -83.674 -25.206 24.165 1.00 35.22 213 ASP A N 1
ATOM 1667 C CA . ASP A 1 213 ? -83.298 -26.581 24.519 1.00 35.22 213 ASP A CA 1
ATOM 1668 C C . ASP A 1 213 ? -81.921 -26.799 23.810 1.00 35.22 213 ASP A C 1
ATOM 1670 O O . ASP A 1 213 ? -81.388 -25.864 23.208 1.00 35.22 213 ASP A O 1
ATOM 1674 N N . ASP A 1 214 ? -81.369 -28.016 23.844 1.00 37.06 214 ASP A N 1
ATOM 1675 C CA . ASP A 1 214 ? -80.195 -28.519 23.091 1.00 37.06 214 ASP A CA 1
ATOM 1676 C C . ASP A 1 214 ? -78.821 -28.271 23.755 1.00 37.06 214 ASP A C 1
ATOM 1678 O O . ASP A 1 214 ? -78.231 -27.195 23.694 1.00 37.06 214 ASP A O 1
ATOM 1682 N N . GLU A 1 215 ? -78.298 -29.179 24.588 1.00 35.09 215 GLU A N 1
ATOM 1683 C CA . GLU A 1 215 ? -77.841 -30.561 24.316 1.00 35.09 215 GLU A CA 1
ATOM 1684 C C . GLU A 1 215 ? -76.475 -30.617 23.586 1.00 35.09 215 GLU A C 1
ATOM 1686 O O . GLU A 1 215 ? -76.230 -29.923 22.606 1.00 35.09 215 GLU A O 1
ATOM 1691 N N . PHE A 1 216 ? -75.604 -31.507 24.088 1.00 32.69 216 PHE A N 1
ATOM 1692 C CA . PHE A 1 216 ? -74.256 -31.894 23.620 1.00 32.69 216 PHE A CA 1
ATOM 1693 C C . PHE A 1 216 ? -73.085 -30.953 23.972 1.00 32.69 216 PHE A C 1
ATOM 1695 O O . PHE A 1 216 ? -73.063 -29.777 23.654 1.00 32.69 216 PHE A O 1
ATOM 1702 N N . GLY A 1 217 ? -71.987 -31.398 24.585 1.00 33.16 217 GLY A N 1
ATOM 1703 C CA . GLY A 1 217 ? -71.553 -32.733 24.981 1.00 33.16 217 GLY A CA 1
ATOM 1704 C C . GLY A 1 217 ? -70.097 -32.637 25.452 1.00 33.16 217 GLY A C 1
ATOM 1705 O O . GLY A 1 217 ? -69.237 -32.115 24.747 1.00 33.16 217 GLY A O 1
ATOM 1706 N N . TRP A 1 218 ? -69.828 -33.105 26.670 1.00 31.59 218 TRP A N 1
ATOM 1707 C CA . TRP A 1 218 ? -68.486 -33.220 27.240 1.00 31.59 218 TRP A CA 1
ATOM 1708 C C . TRP A 1 218 ? -67.790 -34.473 26.704 1.00 31.59 218 TRP A C 1
ATOM 1710 O O . TRP A 1 218 ? -68.337 -35.566 26.837 1.00 31.59 218 TRP A O 1
ATOM 1720 N N . VAL A 1 219 ? -66.548 -34.352 26.221 1.00 39.47 219 VAL A N 1
ATOM 1721 C CA . VAL A 1 219 ? -65.609 -35.485 26.182 1.00 39.47 219 VAL A CA 1
ATOM 1722 C C . VAL A 1 219 ? -64.253 -35.073 26.753 1.00 39.47 219 VAL A C 1
ATOM 1724 O O . VAL A 1 219 ? -63.687 -34.031 26.440 1.00 39.47 219 VAL A O 1
ATOM 1727 N N . ARG A 1 220 ? -63.809 -35.941 27.657 1.00 37.38 220 ARG A N 1
ATOM 1728 C CA . ARG A 1 220 ? -62.650 -35.933 28.542 1.00 37.38 220 ARG A CA 1
ATOM 1729 C C . ARG A 1 220 ? -61.327 -36.283 27.831 1.00 37.38 220 ARG A C 1
ATOM 1731 O O . ARG A 1 220 ? -61.313 -37.143 26.962 1.00 37.38 220 ARG A O 1
ATOM 1738 N N . GLU A 1 221 ? -60.243 -35.696 28.354 1.00 40.03 221 GLU A N 1
ATOM 1739 C CA . GLU A 1 221 ? -59.035 -36.393 28.855 1.00 40.03 221 GLU A CA 1
ATOM 1740 C C . GLU A 1 221 ? -58.080 -37.062 27.843 1.00 40.03 221 GLU A C 1
ATOM 1742 O O . GLU A 1 221 ? -58.400 -38.059 27.197 1.00 40.03 221 GLU A O 1
ATOM 1747 N N . ARG A 1 222 ? -56.823 -36.589 27.835 1.00 41.81 222 ARG A N 1
ATOM 1748 C CA . ARG A 1 222 ? -55.682 -37.419 28.259 1.00 41.81 222 ARG A CA 1
ATOM 1749 C C . ARG A 1 222 ? -54.393 -36.612 28.438 1.00 41.81 222 ARG A C 1
ATOM 1751 O O . ARG A 1 222 ? -53.912 -35.970 27.510 1.00 41.81 222 ARG A O 1
ATOM 1758 N N . ASP A 1 223 ? -53.839 -36.735 29.639 1.00 47.47 223 ASP A N 1
ATOM 1759 C CA . ASP A 1 223 ? -52.413 -36.608 29.922 1.00 47.47 223 ASP A CA 1
ATOM 1760 C C . ASP A 1 223 ? -51.616 -37.670 29.152 1.00 47.47 223 ASP A C 1
ATOM 1762 O O . ASP A 1 223 ? -52.048 -38.822 29.060 1.00 47.47 223 ASP A O 1
ATOM 1766 N N . SER A 1 224 ? -50.407 -37.320 28.706 1.00 43.75 224 SER A N 1
ATOM 1767 C CA . SER A 1 224 ? -49.278 -38.259 28.721 1.00 43.75 224 SER A CA 1
ATOM 1768 C C . SER A 1 224 ? -47.937 -37.547 28.526 1.00 43.75 224 SER A C 1
ATOM 1770 O O . SER A 1 224 ? -47.686 -36.879 27.527 1.00 43.75 224 SER A O 1
ATOM 1772 N N . THR A 1 225 ? -47.115 -37.748 29.546 1.00 51.59 225 THR A N 1
ATOM 1773 C CA . THR A 1 225 ? -45.716 -37.412 29.813 1.00 51.59 225 THR A CA 1
ATOM 1774 C C . THR A 1 225 ? -44.708 -38.121 28.892 1.00 51.59 225 THR A C 1
ATOM 1776 O O . THR A 1 225 ? -45.056 -39.107 28.246 1.00 51.59 225 THR A O 1
ATOM 1779 N N . ASN A 1 226 ? -43.442 -37.683 29.014 1.00 43.38 226 ASN A N 1
ATOM 1780 C CA . ASN A 1 226 ? -42.142 -38.361 28.793 1.00 43.38 226 ASN A CA 1
ATOM 1781 C C . ASN A 1 226 ? -41.324 -37.824 27.611 1.00 43.38 226 ASN A C 1
ATOM 1783 O O . ASN A 1 226 ? -41.862 -37.686 26.520 1.00 43.38 226 ASN A O 1
ATOM 1787 N N . ILE A 1 227 ? -40.014 -37.570 27.711 1.00 47.41 227 ILE A N 1
ATOM 1788 C CA . ILE A 1 227 ? -38.986 -37.565 28.780 1.00 47.41 227 ILE A CA 1
ATOM 1789 C C . ILE A 1 227 ? -37.938 -36.547 28.307 1.00 47.41 227 ILE A C 1
ATOM 1791 O O . ILE A 1 227 ? -37.712 -36.500 27.075 1.00 47.41 227 ILE A O 1
#

Radius of gyration: 34.16 Å; chains: 1; bounding box: 110×55×55 Å

Organism: NCBI:txid141414

InterPro domains:
  IPR006073 GTP binding domain [PF01926] (1-95)
  IPR006073 GTP binding domain [PR00326] (23-38)
  IPR006073 GTP binding domain [PR00326] (40-58)
  IPR027417 P-loop containing nucleoside triphosphate hydrolase [G3DSA:3.40.50.300] (1-171)
  IPR027417 P-loop containing nucleoside triphosphate hydrolase [SSF52540] (1-151)
  IPR031167 OBG-type guanine nucleotide-binding (G) domain [PS51710] (1-158)
  IPR045086 OBG-type GTPase [PTHR11702] (1-153)

Secondary structure (DSSP, 8-state):
-------EEEEEETTEEEEEEEEE-----STTTTT-TTS-HHHHHHHTT-S-EEEEEETT-SSS-HHHHHHHHHHHHHHHSTTSTTS-EEEEEE---SHHHHHHHHHHHHHHHHHHHTTTTTTBPPPSSTTS-SEEE-BTTTTBSHHHHHHHHHHHHHHHHHHHHHHHHHHHHHHHHHHHHHHHHHHS--------PPP----------------------------

Sequence (227 aa):
FTTLHPQLGTVTSPNKPWQSFKVADIPGLVEGAHENRGLGHAFLSHIERTLLLCYVLDLICVERHPAEQLALLQEELEQYMPGLSSRPCLLVANKADGEIAARRLAELRSEVAHRCQRGELENVLETASPAASRVLPISTLRRRNLDKLAVRMGEGLAQCRRMQAEADEKAAIDANKAAEEAQTRFTEPKRQIRHAWPRSRRCASRSRNADEDDEFGWVRERDSTNI

Foldseek 3Di:
DADPPWDKDKFAQPVHRVDIDIDTDDPDLDPCSLVPPRCDPVNVVVLVPDQEAEDEFELPDPPDQSVVSLVSSLVSLCSNPNPSSVHQYAAEYEPCDDDSSVVSVVVVQVVVVVCVVVVNPPSQDDDPDPPDGSYHYAYPPVRPCPSVVSNVVSVSSVVSVVVVVVVVVVVVVVVVVVVVVVVVVVPPPDPPPPPDDPPDDDDDDDDDDDDDDDDDDDDDDDDDDDD

pLDDT: mean 75.57, std 20.09, range [31.59, 96.06]